Protein AF-A0A2D4SLH7-F1 (afdb_monomer_lite)

Secondary structure (DSSP, 8-state):
----EEEEEETTTEEEEEE-----------------------------------------EEEEEEEPP---TTHHHHH-EEE-SSHHHHHHHHHHHHHHHHHHTT-HHHHHHHHHHHHHHHHHSTTTHHHHHHHTTTTTSHHHHHHHTHHHHHHHHHHHHHTB-SSSEEEEEEE-SSS--EEEE-SSS---TTTGGGGTT--EE-

Sequence (206 aa):
MSYPYAMKYNIEGYWVIYKNEIGCNPFLYYFNPFSYMDQPTMLTSLLLLFACNEPQSGKDQVIVEQKHAVPKADDHQTKSFFCCADPQVKALVDAHLTFTRLLAADKGTQAIPKAKAFLDLALAHPELKEEAMDLVHLWTDAKGIQANMEKINKNLISIVHKSKADTGEAIIVAYCPMAPGRWLQTESTISNPYYGSQMLTCGVFE

pLDDT: mean 78.08, std 25.43, range [26.31, 98.81]

Structure (mmCIF, N/CA/C/O backbone):
data_AF-A0A2D4SLH7-F1
#
_entry.id   AF-A0A2D4SLH7-F1
#
loop_
_atom_site.group_PDB
_atom_site.id
_atom_site.type_symbol
_atom_site.label_atom_id
_atom_site.label_alt_id
_atom_site.label_comp_id
_atom_site.label_asym_id
_atom_site.label_entity_id
_atom_site.label_seq_id
_atom_site.pdbx_PDB_ins_code
_atom_site.Cartn_x
_atom_site.Cartn_y
_atom_site.Cartn_z
_atom_site.occupancy
_atom_site.B_iso_or_equiv
_atom_site.auth_seq_id
_atom_site.auth_comp_id
_atom_site.auth_asym_id
_atom_site.auth_atom_id
_atom_site.pdbx_PDB_model_num
ATOM 1 N N . MET A 1 1 ? 37.158 -19.080 13.837 1.00 33.06 1 MET A N 1
ATOM 2 C CA . MET A 1 1 ? 36.178 -20.168 13.640 1.00 33.06 1 MET A CA 1
ATOM 3 C C . MET A 1 1 ? 35.404 -19.849 12.372 1.00 33.06 1 MET A C 1
ATOM 5 O O . MET A 1 1 ? 34.650 -18.889 12.371 1.00 33.06 1 MET A O 1
ATOM 9 N N . SER A 1 2 ? 35.705 -20.546 11.274 1.00 35.41 2 SER A N 1
ATOM 10 C CA . SER A 1 2 ? 35.029 -20.369 9.981 1.00 35.41 2 SER A CA 1
ATOM 11 C C . SER A 1 2 ? 33.772 -21.238 9.974 1.00 35.41 2 SER A C 1
ATOM 13 O O . SER A 1 2 ? 33.860 -22.407 10.349 1.00 35.41 2 SER A O 1
ATOM 15 N N . TYR A 1 3 ? 32.613 -20.688 9.614 1.00 42.09 3 TYR A N 1
ATOM 16 C CA . TYR A 1 3 ? 31.388 -21.479 9.488 1.00 42.09 3 TYR A CA 1
ATOM 17 C C . TYR A 1 3 ? 31.540 -22.436 8.287 1.00 42.09 3 TYR A C 1
ATOM 19 O O . TYR A 1 3 ? 31.797 -21.959 7.184 1.00 42.09 3 TYR A O 1
ATOM 27 N N . PRO A 1 4 ? 31.388 -23.767 8.450 1.00 51.94 4 PRO A N 1
ATOM 28 C CA . PRO A 1 4 ? 31.591 -24.746 7.371 1.00 51.94 4 PRO A CA 1
ATOM 29 C C . PRO A 1 4 ? 30.409 -24.827 6.384 1.00 51.94 4 PRO A C 1
ATOM 31 O O . PRO A 1 4 ? 30.301 -25.784 5.615 1.00 51.94 4 PRO A O 1
ATOM 34 N N . TYR A 1 5 ? 29.506 -23.846 6.419 1.00 54.12 5 TYR A N 1
ATOM 35 C CA . TYR A 1 5 ? 28.256 -23.858 5.672 1.00 54.12 5 TYR A CA 1
ATOM 36 C C . TYR A 1 5 ? 28.200 -22.699 4.678 1.00 54.12 5 TYR A C 1
ATOM 38 O O . TYR A 1 5 ? 28.475 -21.554 5.039 1.00 54.12 5 TYR A O 1
ATOM 46 N N . ALA A 1 6 ? 27.815 -22.996 3.438 1.00 56.38 6 ALA A N 1
ATOM 47 C CA . ALA A 1 6 ? 27.528 -21.998 2.413 1.00 56.38 6 ALA A CA 1
ATOM 48 C C . ALA A 1 6 ? 26.009 -21.901 2.211 1.00 56.38 6 ALA A C 1
ATOM 50 O O . ALA A 1 6 ? 25.326 -22.922 2.145 1.00 56.38 6 ALA A O 1
ATOM 51 N N . MET A 1 7 ? 25.477 -20.682 2.100 1.00 49.47 7 MET A N 1
ATOM 52 C CA . MET A 1 7 ? 24.078 -20.447 1.722 1.00 49.47 7 MET A CA 1
ATOM 53 C C . MET A 1 7 ? 24.007 -20.122 0.227 1.00 49.47 7 MET A C 1
ATOM 55 O O . MET A 1 7 ? 24.703 -19.212 -0.223 1.00 49.47 7 MET A O 1
ATOM 59 N N . LYS A 1 8 ? 23.167 -20.832 -0.542 1.00 54.88 8 LYS A N 1
ATOM 60 C CA . LYS A 1 8 ? 22.786 -20.405 -1.906 1.00 54.88 8 LYS A CA 1
ATOM 61 C C . LYS A 1 8 ? 21.274 -20.221 -2.006 1.00 54.88 8 LYS A C 1
ATOM 63 O O . LYS A 1 8 ? 20.502 -20.892 -1.322 1.00 54.88 8 LYS A O 1
ATOM 68 N N . TYR A 1 9 ? 20.882 -19.317 -2.894 1.00 49.44 9 TYR A N 1
ATOM 69 C CA . TYR A 1 9 ? 19.495 -19.032 -3.234 1.00 49.44 9 TYR A CA 1
ATOM 70 C C . TYR A 1 9 ? 19.017 -19.961 -4.361 1.00 49.44 9 TYR A C 1
ATOM 72 O O . TYR A 1 9 ? 19.733 -20.122 -5.352 1.00 49.44 9 TYR A O 1
ATOM 80 N N . ASN A 1 10 ? 17.823 -20.550 -4.227 1.00 51.41 10 ASN A N 1
ATOM 81 C CA . ASN A 1 10 ? 17.141 -21.250 -5.319 1.00 51.41 10 ASN A CA 1
ATOM 82 C C . ASN A 1 10 ? 15.875 -20.480 -5.745 1.00 51.41 10 ASN A C 1
ATOM 84 O O . ASN A 1 10 ? 15.167 -19.913 -4.912 1.00 51.41 10 ASN A O 1
ATOM 88 N N . ILE A 1 11 ? 15.589 -20.502 -7.048 1.00 46.78 11 ILE A N 1
ATOM 89 C CA . ILE A 1 11 ? 14.478 -19.830 -7.739 1.00 46.78 11 ILE A CA 1
ATOM 90 C C . ILE A 1 11 ? 13.075 -20.286 -7.294 1.00 46.78 11 ILE A C 1
ATOM 92 O O . ILE A 1 11 ? 12.094 -19.640 -7.644 1.00 46.78 11 ILE A O 1
ATOM 96 N N . GLU A 1 12 ? 12.963 -21.345 -6.489 1.00 49.53 12 GLU A N 1
ATOM 97 C CA . GLU A 1 12 ? 11.690 -21.842 -5.933 1.00 49.53 12 GLU A CA 1
ATOM 98 C C . GLU A 1 12 ? 11.360 -21.287 -4.538 1.00 49.53 12 GLU A C 1
ATOM 100 O O . GLU A 1 12 ? 10.424 -21.738 -3.881 1.00 49.53 12 GLU A O 1
ATOM 105 N N . GLY A 1 13 ? 12.117 -20.296 -4.065 1.00 50.59 13 GLY A N 1
ATOM 106 C CA . GLY A 1 13 ? 11.870 -19.722 -2.753 1.00 50.59 13 GLY A CA 1
ATOM 107 C C . GLY A 1 13 ? 12.279 -20.681 -1.632 1.00 50.59 13 GLY A C 1
ATOM 108 O O . GLY A 1 13 ? 11.513 -20.931 -0.701 1.00 50.59 13 GLY A O 1
ATOM 109 N N . TYR A 1 14 ? 13.514 -21.159 -1.687 1.00 49.91 14 TYR A N 1
ATOM 110 C CA . TYR A 1 14 ? 14.121 -21.901 -0.592 1.00 49.91 14 TYR A CA 1
ATOM 111 C C . TYR A 1 14 ? 15.505 -21.340 -0.292 1.00 49.91 14 TYR A C 1
ATOM 113 O O . TYR A 1 14 ? 16.289 -21.055 -1.204 1.00 49.91 14 TYR A O 1
ATOM 121 N N . TRP A 1 15 ? 15.810 -21.204 0.997 1.00 50.53 15 TRP A N 1
ATOM 122 C CA . TRP A 1 15 ? 17.185 -21.070 1.461 1.00 50.53 15 TRP A CA 1
ATOM 123 C C . TRP A 1 15 ? 17.775 -22.459 1.598 1.00 50.53 15 TRP A C 1
ATOM 125 O O . TRP A 1 15 ? 17.236 -23.288 2.330 1.00 50.53 15 TRP A O 1
ATOM 135 N N . VAL A 1 16 ? 18.875 -22.698 0.888 1.00 52.31 16 VAL A N 1
ATOM 136 C CA . VAL A 1 16 ? 19.565 -23.983 0.908 1.00 52.31 16 VAL A CA 1
ATOM 137 C C . VAL A 1 16 ? 20.894 -23.805 1.627 1.00 52.31 16 VAL A C 1
ATOM 139 O O . VAL A 1 16 ? 21.777 -23.076 1.163 1.00 52.31 16 VAL A O 1
ATOM 142 N N . ILE A 1 17 ? 21.018 -24.464 2.779 1.00 56.53 17 ILE A N 1
ATOM 143 C CA . ILE A 1 17 ? 22.270 -24.549 3.5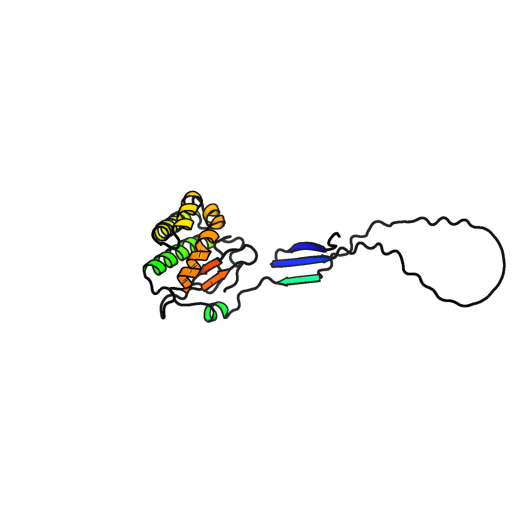31 1.00 56.53 17 ILE A CA 1
ATOM 144 C C . ILE A 1 17 ? 23.005 -25.806 3.080 1.00 56.53 17 ILE A C 1
ATOM 146 O O . ILE A 1 17 ? 22.513 -26.919 3.277 1.00 56.53 17 ILE A O 1
ATOM 150 N N . TYR A 1 18 ? 24.192 -25.609 2.514 1.00 53.59 18 TYR A N 1
ATOM 151 C CA . TYR A 1 18 ? 25.108 -26.679 2.140 1.00 53.59 18 TYR A CA 1
ATOM 152 C C . TYR A 1 18 ? 26.163 -26.856 3.218 1.00 53.59 18 TYR A C 1
ATOM 154 O O . TYR A 1 18 ? 26.720 -25.871 3.708 1.00 53.59 18 TYR A O 1
ATOM 162 N N . LYS A 1 19 ? 26.485 -28.103 3.558 1.00 51.12 19 LYS A N 1
ATOM 163 C CA . LYS A 1 19 ? 27.684 -28.428 4.337 1.00 51.12 19 LYS A CA 1
ATOM 164 C C . LYS A 1 19 ? 28.813 -28.787 3.399 1.00 51.12 19 LYS A C 1
ATOM 166 O O . LYS A 1 19 ? 28.724 -29.775 2.678 1.00 51.12 19 LYS A O 1
ATOM 171 N N . ASN A 1 20 ? 29.891 -28.016 3.477 1.00 48.22 20 ASN A N 1
ATOM 172 C CA . ASN A 1 20 ? 31.159 -28.444 2.915 1.00 48.22 20 ASN A CA 1
ATOM 173 C C . ASN A 1 20 ? 31.783 -29.441 3.888 1.00 48.22 20 ASN A C 1
ATOM 175 O O . ASN A 1 20 ? 32.323 -29.062 4.929 1.00 48.22 20 ASN A O 1
ATOM 179 N N . GLU A 1 21 ? 31.718 -30.728 3.562 1.00 47.19 21 GLU A N 1
ATOM 180 C CA . GLU A 1 21 ? 32.583 -31.705 4.213 1.00 47.19 21 GLU A CA 1
ATOM 181 C C . GLU A 1 21 ? 34.000 -31.522 3.664 1.00 47.19 21 GLU A C 1
ATOM 183 O O . GLU A 1 21 ? 34.381 -32.106 2.654 1.00 47.19 21 GLU A O 1
ATOM 188 N N . ILE A 1 22 ? 34.792 -30.665 4.315 1.00 46.31 22 ILE A N 1
ATOM 189 C CA . ILE A 1 22 ? 36.239 -30.636 4.095 1.00 46.31 22 ILE A CA 1
ATOM 190 C C . ILE A 1 22 ? 36.792 -31.907 4.751 1.00 46.31 22 ILE A C 1
ATOM 192 O O . ILE A 1 22 ? 37.091 -31.937 5.944 1.00 46.31 22 ILE A O 1
ATOM 196 N N . GLY A 1 23 ? 36.841 -32.991 3.981 1.00 39.91 23 GLY A N 1
ATOM 197 C CA . GLY A 1 23 ? 37.346 -34.286 4.418 1.00 39.91 23 GLY A CA 1
ATOM 198 C C . GLY A 1 23 ? 38.862 -34.279 4.599 1.00 39.91 23 GLY A C 1
ATOM 199 O O . GLY A 1 23 ? 39.584 -34.693 3.705 1.00 39.91 23 GLY A O 1
ATOM 200 N N . CYS A 1 24 ? 39.333 -33.860 5.772 1.00 35.44 24 CYS A N 1
ATOM 201 C CA . CYS A 1 24 ? 40.653 -34.213 6.297 1.00 35.44 24 CYS A CA 1
ATOM 202 C C . CYS A 1 24 ? 40.497 -34.527 7.787 1.00 35.44 24 CYS A C 1
ATOM 204 O O . CYS A 1 24 ? 40.574 -33.625 8.617 1.00 35.44 24 CYS A O 1
ATOM 206 N N . ASN A 1 25 ? 40.255 -35.794 8.136 1.00 37.56 25 ASN A N 1
ATOM 207 C CA . ASN A 1 25 ? 40.262 -36.230 9.532 1.00 37.56 25 ASN A CA 1
ATOM 208 C C . ASN A 1 25 ? 41.498 -37.112 9.788 1.00 37.56 25 ASN A C 1
ATOM 210 O O . ASN A 1 25 ? 41.486 -38.286 9.409 1.00 37.56 25 ASN A O 1
ATOM 214 N N . PRO A 1 26 ? 42.587 -36.584 10.379 1.00 39.78 26 PRO A N 1
ATOM 2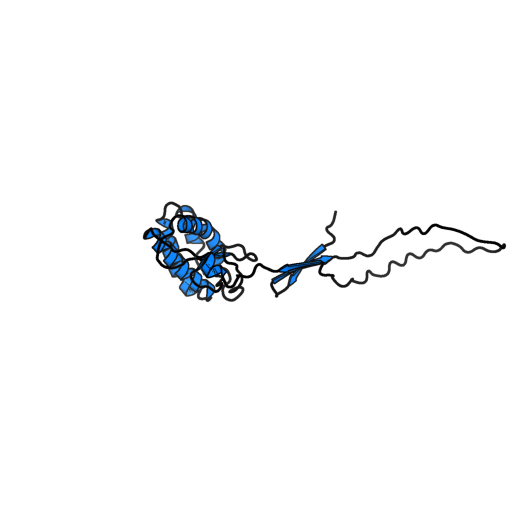15 C CA . PRO A 1 26 ? 43.612 -37.420 10.982 1.00 39.78 26 PRO A CA 1
ATOM 216 C C . PRO A 1 26 ? 43.060 -37.918 12.326 1.00 39.78 26 PRO A C 1
ATOM 218 O O . PRO A 1 26 ? 42.306 -37.203 12.970 1.00 39.78 26 PRO A O 1
ATOM 221 N N . PHE A 1 27 ? 43.468 -39.099 12.781 1.00 33.69 27 PHE A N 1
ATOM 222 C CA . PHE A 1 27 ? 43.020 -39.751 14.024 1.00 33.69 27 PHE A CA 1
ATOM 223 C C . PHE A 1 27 ? 41.739 -40.583 13.925 1.00 33.69 27 PHE A C 1
ATOM 225 O O . PHE A 1 27 ? 40.681 -40.215 14.422 1.00 33.69 27 PHE A O 1
ATOM 232 N N . LEU A 1 28 ? 41.908 -41.822 13.465 1.00 29.64 28 LEU A N 1
ATOM 233 C CA . LEU A 1 28 ? 41.328 -42.950 14.190 1.00 29.64 28 LEU A CA 1
ATOM 234 C C . LEU A 1 28 ? 42.446 -43.948 14.499 1.00 29.64 28 LEU A C 1
ATOM 236 O O . LEU A 1 28 ? 42.875 -44.729 13.655 1.00 29.64 28 LEU A O 1
ATOM 240 N N . TYR A 1 29 ? 42.950 -43.858 15.731 1.00 31.33 29 TYR A N 1
ATOM 241 C CA . TYR A 1 29 ? 43.711 -44.921 16.372 1.00 31.33 29 TYR A CA 1
ATOM 242 C C . TYR A 1 29 ? 42.820 -46.163 16.462 1.00 31.33 29 TYR A C 1
ATOM 244 O O . TYR A 1 29 ? 41.746 -46.099 17.057 1.00 31.33 29 TYR A O 1
ATOM 252 N N . TYR A 1 30 ? 43.283 -47.292 15.928 1.00 27.75 30 TYR A N 1
ATOM 253 C CA . TYR A 1 30 ? 42.721 -48.601 16.245 1.00 27.75 30 TYR A CA 1
ATOM 254 C C . TYR A 1 30 ? 43.756 -49.377 17.066 1.00 27.75 30 TYR A C 1
ATOM 256 O O . TYR A 1 30 ? 44.726 -49.910 16.534 1.00 27.75 30 TYR A O 1
ATOM 264 N N . PHE A 1 31 ? 43.570 -49.390 18.385 1.00 26.31 31 PHE A N 1
ATOM 265 C CA . PHE A 1 31 ? 44.148 -50.402 19.266 1.00 26.31 31 PHE A CA 1
ATOM 266 C C . PHE A 1 31 ? 43.166 -51.577 19.311 1.00 26.31 31 PHE A C 1
ATOM 268 O O . PHE A 1 31 ? 41.986 -51.346 19.571 1.00 26.31 31 PHE A O 1
ATOM 275 N N . ASN A 1 32 ? 43.621 -52.815 19.083 1.00 27.83 32 ASN A N 1
ATOM 276 C CA . ASN A 1 32 ? 43.875 -53.847 20.115 1.00 27.83 32 ASN A CA 1
ATOM 277 C C . ASN A 1 32 ? 44.056 -55.266 19.473 1.00 27.83 32 ASN A C 1
ATOM 279 O O . ASN A 1 32 ? 43.926 -55.370 18.256 1.00 27.83 32 ASN A O 1
ATOM 283 N N . PRO A 1 33 ? 44.424 -56.343 20.211 1.00 44.56 33 PRO A N 1
ATOM 284 C CA . PRO A 1 33 ? 45.718 -57.045 20.116 1.00 44.56 33 PRO A CA 1
ATOM 285 C C . PRO A 1 33 ? 45.577 -58.561 19.772 1.00 44.56 33 PRO A C 1
ATOM 287 O O . PRO A 1 33 ? 44.475 -58.994 19.457 1.00 44.56 33 PRO A O 1
ATOM 290 N N . PHE A 1 34 ? 46.658 -59.360 19.918 1.00 26.50 34 PHE A N 1
ATOM 291 C CA . PHE A 1 34 ? 46.772 -60.846 19.766 1.00 26.50 34 PHE A CA 1
ATOM 292 C C . PHE A 1 34 ? 46.880 -61.362 18.303 1.00 26.50 34 PHE A C 1
ATOM 294 O O . PHE A 1 34 ? 46.065 -60.989 17.477 1.00 26.50 34 PHE A O 1
ATOM 301 N N . SER A 1 35 ? 47.827 -62.209 17.848 1.00 29.44 35 SER A N 1
ATOM 302 C CA . SER A 1 35 ? 48.723 -63.213 18.468 1.00 29.44 35 SER A CA 1
ATOM 303 C C . SER A 1 35 ? 49.875 -63.650 17.519 1.00 29.44 35 SER A C 1
ATOM 305 O O . SER A 1 35 ? 49.646 -63.715 16.319 1.00 29.44 35 SER A O 1
ATOM 307 N N . TYR A 1 36 ? 51.021 -64.061 18.106 1.00 29.55 36 TYR A N 1
ATOM 308 C CA . TYR A 1 36 ? 52.032 -65.084 17.688 1.00 29.55 36 TYR A CA 1
ATOM 309 C C . TYR A 1 36 ? 52.826 -64.926 16.356 1.00 29.55 36 TYR A C 1
ATOM 311 O O . TYR A 1 36 ? 52.250 -64.916 15.280 1.00 29.55 36 TYR A O 1
ATOM 319 N N . MET A 1 37 ? 54.148 -64.654 16.404 1.00 27.16 37 MET A N 1
ATOM 320 C CA . MET A 1 37 ? 55.338 -65.565 16.432 1.00 27.16 37 MET A CA 1
ATOM 321 C C . MET A 1 37 ? 55.868 -66.006 15.046 1.00 27.16 37 MET A C 1
ATOM 323 O O . MET A 1 37 ? 55.293 -66.893 14.433 1.00 27.16 37 MET A O 1
ATOM 327 N N . ASP A 1 38 ? 56.967 -65.394 14.570 1.00 29.55 38 ASP A N 1
ATOM 328 C CA . ASP A 1 38 ? 58.303 -66.010 14.356 1.00 29.55 38 ASP A CA 1
ATOM 329 C C . ASP A 1 38 ? 59.273 -65.028 13.641 1.00 29.55 38 ASP A C 1
ATOM 331 O O . ASP A 1 38 ? 58.858 -64.129 12.914 1.00 29.55 38 ASP A O 1
ATOM 335 N N . GLN A 1 39 ? 60.573 -65.127 13.946 1.00 32.91 39 GLN A N 1
ATOM 336 C CA . GLN A 1 39 ? 61.659 -64.184 13.594 1.00 32.91 39 GLN A CA 1
ATOM 337 C C . GLN A 1 39 ? 62.232 -64.354 12.154 1.00 32.91 39 GLN A C 1
ATOM 339 O O . GLN A 1 39 ? 61.729 -65.170 11.392 1.00 32.91 39 GLN A O 1
ATOM 344 N N . PRO A 1 40 ? 63.400 -63.760 11.806 1.00 46.97 40 PRO A N 1
ATOM 345 C CA . PRO A 1 40 ? 63.701 -62.338 11.596 1.00 46.97 40 PRO A CA 1
ATOM 346 C C . PRO A 1 40 ? 64.199 -62.102 10.151 1.00 46.97 40 PRO A C 1
ATOM 348 O O . PRO A 1 40 ? 64.748 -63.013 9.546 1.00 46.97 40 PRO A O 1
ATOM 351 N N . THR A 1 41 ? 64.094 -60.890 9.595 1.00 32.38 41 THR A N 1
ATOM 352 C CA . THR A 1 41 ? 65.149 -60.247 8.767 1.00 32.38 41 THR A CA 1
ATOM 353 C C . THR A 1 41 ? 64.652 -58.988 8.052 1.00 32.38 41 THR A C 1
ATOM 355 O O . THR A 1 41 ? 63.548 -58.928 7.533 1.00 32.38 41 THR A O 1
ATOM 358 N N . MET A 1 42 ? 65.571 -58.022 7.991 1.00 30.48 42 MET A N 1
ATOM 359 C CA . MET A 1 42 ? 65.697 -56.933 7.020 1.00 30.48 42 MET A CA 1
ATOM 360 C C . MET A 1 42 ? 64.689 -55.775 7.021 1.00 30.48 42 MET A C 1
ATOM 362 O O . MET A 1 42 ? 63.589 -55.838 6.493 1.00 30.48 42 MET A O 1
ATOM 366 N N . LEU A 1 43 ? 65.200 -54.650 7.537 1.00 42.44 43 LEU A N 1
ATOM 367 C CA . LEU A 1 43 ? 65.410 -53.410 6.783 1.00 42.44 43 LEU A CA 1
ATOM 368 C C . LEU A 1 43 ? 64.366 -53.108 5.695 1.00 42.44 43 LEU A C 1
ATOM 370 O O . LEU A 1 43 ? 64.505 -53.574 4.573 1.00 42.44 43 LEU A O 1
ATOM 374 N N . THR A 1 44 ? 63.459 -52.174 5.968 1.00 36.59 44 THR A N 1
ATOM 375 C CA . THR A 1 44 ? 63.072 -51.185 4.953 1.00 36.59 44 THR A CA 1
ATOM 376 C C . THR A 1 44 ? 62.595 -49.911 5.624 1.00 36.59 44 THR A C 1
ATOM 378 O O . THR A 1 44 ? 61.695 -49.908 6.461 1.00 36.59 44 THR A O 1
ATOM 381 N N . SER A 1 45 ? 63.267 -48.835 5.242 1.00 39.78 45 SER A N 1
ATOM 382 C CA . SER A 1 45 ? 63.064 -47.462 5.653 1.00 39.78 45 SER A CA 1
ATOM 383 C C . SER A 1 45 ? 61.630 -46.992 5.419 1.00 39.78 45 SER A C 1
ATOM 385 O O . SER A 1 45 ? 61.043 -47.193 4.358 1.00 39.78 45 SER A O 1
ATOM 387 N N . LEU A 1 46 ? 61.114 -46.307 6.432 1.00 42.56 46 LEU A N 1
ATOM 388 C CA . LEU A 1 46 ? 59.872 -45.557 6.434 1.00 42.56 46 LEU A CA 1
ATOM 389 C C . LEU A 1 46 ? 59.943 -44.410 5.407 1.00 42.56 46 LEU A C 1
ATOM 391 O O . LEU A 1 46 ? 60.689 -43.452 5.596 1.00 42.56 46 LEU A O 1
ATOM 395 N N . LEU A 1 47 ? 59.144 -44.492 4.344 1.00 39.94 47 LEU A N 1
ATOM 396 C CA . LEU A 1 47 ? 58.815 -43.376 3.451 1.00 39.94 47 LEU A CA 1
ATOM 397 C C . LEU A 1 47 ? 57.289 -43.334 3.310 1.00 39.94 47 LEU A C 1
ATOM 399 O O . LEU A 1 47 ? 56.705 -43.907 2.394 1.00 39.94 47 LEU A O 1
ATOM 403 N N . LEU A 1 48 ? 56.635 -42.687 4.278 1.00 40.03 48 LEU A N 1
ATOM 404 C CA . LEU A 1 48 ? 55.220 -42.331 4.187 1.00 40.03 48 LEU A CA 1
ATOM 405 C C . LEU A 1 48 ? 55.095 -41.138 3.234 1.00 40.03 48 LEU A C 1
ATOM 407 O O . LEU A 1 48 ? 55.315 -39.989 3.614 1.00 40.03 48 LEU A O 1
ATOM 411 N N . LEU A 1 49 ? 54.765 -41.425 1.977 1.00 36.97 49 LEU A N 1
ATOM 412 C CA . LEU A 1 49 ? 54.281 -40.424 1.036 1.00 36.97 49 LEU A CA 1
ATOM 413 C C . LEU A 1 49 ? 52.887 -39.984 1.499 1.00 36.97 49 LEU A C 1
ATOM 415 O O . LEU A 1 49 ? 51.916 -40.730 1.375 1.00 36.97 49 LEU A O 1
ATOM 419 N N . PHE A 1 50 ? 52.783 -38.773 2.043 1.00 41.59 50 PHE A N 1
ATOM 420 C CA . PHE A 1 50 ? 51.498 -38.110 2.235 1.00 41.59 50 PHE A CA 1
ATOM 421 C C . PHE A 1 50 ? 50.955 -37.700 0.862 1.00 41.59 50 PHE A C 1
ATOM 423 O O . PHE A 1 50 ? 51.231 -36.610 0.367 1.00 41.59 50 PHE A O 1
ATOM 430 N N . ALA A 1 51 ? 50.198 -38.591 0.226 1.00 34.72 51 ALA A N 1
ATOM 431 C CA . ALA A 1 51 ? 49.339 -38.224 -0.887 1.00 34.72 51 ALA A CA 1
ATOM 432 C C . ALA A 1 51 ? 48.077 -37.555 -0.318 1.00 34.72 51 ALA A C 1
ATOM 434 O O . ALA A 1 51 ? 47.115 -38.228 0.047 1.00 34.72 51 ALA A O 1
ATOM 435 N N . CYS A 1 52 ? 48.073 -36.224 -0.224 1.00 35.38 52 CYS A N 1
ATOM 436 C CA . CYS A 1 52 ? 46.812 -35.489 -0.222 1.00 35.38 52 CYS A CA 1
ATOM 437 C C . CYS A 1 52 ? 46.241 -35.600 -1.639 1.00 35.38 52 CYS A C 1
ATOM 439 O O . CYS A 1 52 ? 46.644 -34.848 -2.524 1.00 35.38 52 CYS A O 1
ATOM 441 N N . ASN A 1 53 ? 45.351 -36.567 -1.874 1.00 41.44 53 ASN A N 1
ATOM 442 C CA . ASN A 1 53 ? 44.506 -36.529 -3.063 1.00 41.44 53 ASN A CA 1
ATOM 443 C C . ASN A 1 53 ? 43.687 -35.231 -3.023 1.00 41.44 53 ASN A C 1
ATOM 445 O O . ASN A 1 53 ? 43.194 -34.838 -1.965 1.00 41.44 53 ASN A O 1
ATOM 449 N N . GLU A 1 54 ? 43.576 -34.578 -4.177 1.00 46.16 54 GLU A N 1
ATOM 450 C CA . GLU A 1 54 ? 42.691 -33.440 -4.431 1.00 46.16 54 GLU A CA 1
ATOM 451 C C . GLU A 1 54 ? 41.345 -33.617 -3.704 1.00 46.16 54 GLU A C 1
ATOM 453 O O . GLU A 1 54 ? 40.754 -34.701 -3.797 1.00 46.16 54 GLU A O 1
ATOM 458 N N . PRO A 1 55 ? 40.838 -32.602 -2.976 1.00 41.34 55 PRO A N 1
ATOM 459 C CA . PRO A 1 55 ? 39.538 -32.714 -2.339 1.00 41.34 55 PRO A CA 1
ATOM 460 C C . PRO A 1 55 ? 38.487 -32.889 -3.436 1.00 41.34 55 PRO A C 1
ATOM 462 O O . PRO A 1 55 ? 38.170 -31.951 -4.169 1.00 41.34 55 PRO A O 1
ATOM 465 N N . GLN A 1 56 ? 37.948 -34.103 -3.562 1.00 37.47 56 GLN A N 1
ATOM 466 C CA . GLN A 1 56 ? 36.768 -34.330 -4.379 1.00 37.47 56 GLN A CA 1
ATOM 467 C C . GLN A 1 56 ? 35.657 -33.463 -3.798 1.00 37.47 56 GLN A C 1
ATOM 469 O O . GLN A 1 56 ? 35.268 -33.649 -2.646 1.00 37.47 56 GLN A O 1
ATOM 474 N N . SER A 1 57 ? 35.191 -32.487 -4.581 1.00 41.81 57 SER A N 1
ATOM 475 C CA . SER A 1 57 ? 34.014 -31.680 -4.268 1.00 41.81 57 SER A CA 1
ATOM 476 C C . SER A 1 57 ? 32.863 -32.632 -3.942 1.00 41.81 57 SER A C 1
ATOM 478 O O . SER A 1 57 ? 32.265 -33.247 -4.826 1.00 41.81 57 SER A O 1
ATOM 480 N N . GLY A 1 58 ? 32.612 -32.820 -2.646 1.00 47.22 58 GLY A N 1
ATOM 481 C CA . GLY A 1 58 ? 31.490 -33.599 -2.152 1.00 47.22 58 GLY A CA 1
ATOM 482 C C . GLY A 1 58 ? 30.197 -32.963 -2.643 1.00 47.22 58 GLY A C 1
ATOM 483 O O . GLY A 1 58 ? 30.095 -31.741 -2.738 1.00 47.22 58 GLY A O 1
ATOM 484 N N . LYS A 1 59 ? 29.216 -33.796 -2.996 1.00 48.28 59 LYS A N 1
ATOM 485 C CA . LYS A 1 59 ? 27.882 -33.338 -3.388 1.00 48.28 59 LYS A CA 1
ATOM 486 C C . LYS A 1 59 ? 27.290 -32.537 -2.229 1.00 48.28 59 LYS A C 1
ATOM 488 O O . LYS A 1 59 ? 26.940 -33.119 -1.208 1.00 48.28 59 LYS A O 1
ATOM 493 N N . ASP A 1 60 ? 27.217 -31.227 -2.415 1.00 56.88 60 ASP A N 1
ATOM 494 C CA . ASP A 1 60 ? 26.425 -30.248 -1.675 1.00 56.88 60 ASP A CA 1
ATOM 495 C C . ASP A 1 60 ? 25.149 -30.904 -1.076 1.00 56.88 60 ASP A C 1
ATOM 497 O O . ASP A 1 60 ? 24.162 -31.121 -1.779 1.00 56.88 60 ASP A O 1
ATOM 501 N N . GLN A 1 61 ? 25.170 -31.279 0.214 1.00 53.91 61 GLN A N 1
ATOM 502 C CA . GLN A 1 61 ? 23.995 -31.833 0.905 1.00 53.91 61 GLN A CA 1
ATOM 503 C C . GLN A 1 61 ? 23.145 -30.696 1.473 1.00 53.91 61 GLN A C 1
ATOM 505 O O . GLN A 1 61 ? 23.639 -29.886 2.259 1.00 53.91 61 GLN A O 1
ATOM 510 N N . VAL A 1 62 ? 21.867 -30.655 1.088 1.00 55.06 62 VAL A N 1
ATOM 511 C CA . VAL A 1 62 ? 20.865 -29.725 1.627 1.00 55.06 62 VAL A CA 1
ATOM 512 C C . VAL A 1 62 ? 20.485 -30.160 3.041 1.00 55.06 62 VAL A C 1
ATOM 514 O O . VAL A 1 62 ? 19.937 -31.244 3.218 1.00 55.06 62 VAL A O 1
ATOM 517 N N . ILE A 1 63 ? 20.780 -29.336 4.050 1.00 59.41 63 ILE A N 1
ATOM 518 C CA . ILE A 1 63 ? 20.538 -29.696 5.464 1.00 59.41 63 ILE A CA 1
ATOM 519 C C . ILE A 1 63 ? 19.221 -29.131 5.992 1.00 59.41 63 ILE A C 1
ATOM 521 O O . ILE A 1 63 ? 18.589 -29.737 6.854 1.00 59.41 63 ILE A O 1
ATOM 525 N N . VAL A 1 64 ? 18.792 -27.980 5.478 1.00 52.50 64 VAL A N 1
ATOM 526 C CA . VAL A 1 64 ? 17.518 -27.354 5.836 1.00 52.50 64 VAL A CA 1
ATOM 527 C C . VAL A 1 64 ? 16.957 -26.674 4.599 1.00 52.50 64 VAL A C 1
ATOM 529 O O . VAL A 1 64 ? 17.653 -25.895 3.952 1.00 52.50 64 VAL A O 1
ATOM 532 N N . GLU A 1 65 ? 15.694 -26.961 4.311 1.00 50.34 65 GLU A N 1
ATOM 533 C CA . GLU A 1 65 ? 14.875 -26.259 3.334 1.00 50.34 65 GLU A CA 1
ATOM 534 C C . GLU A 1 65 ? 13.858 -25.420 4.122 1.00 50.34 65 GLU A C 1
ATOM 536 O O . GLU A 1 65 ? 12.859 -25.932 4.629 1.00 50.34 65 GLU A O 1
ATOM 541 N N . GLN A 1 66 ? 14.136 -24.126 4.317 1.00 53.44 66 GLN A N 1
ATOM 542 C CA . GLN A 1 66 ? 13.130 -23.221 4.879 1.00 53.44 66 GLN A CA 1
ATOM 543 C C . GLN A 1 66 ? 12.220 -22.754 3.749 1.00 53.44 66 GLN A C 1
ATOM 545 O O . GLN A 1 66 ? 12.622 -21.948 2.910 1.00 53.44 66 GLN A O 1
ATOM 550 N N . LYS A 1 67 ? 10.993 -23.278 3.728 1.00 56.41 67 LYS A N 1
ATOM 551 C CA . LYS A 1 67 ? 9.945 -22.809 2.824 1.00 56.41 67 LYS A CA 1
ATOM 552 C C . LYS A 1 67 ? 9.559 -21.384 3.209 1.00 56.41 67 LYS A C 1
ATOM 554 O O . LYS A 1 67 ? 9.288 -21.125 4.384 1.00 56.41 67 LYS A O 1
ATOM 559 N N . HIS A 1 68 ? 9.505 -20.467 2.242 1.00 64.56 68 HIS A N 1
ATOM 560 C CA . HIS A 1 68 ? 8.877 -19.169 2.491 1.00 64.56 68 HIS A CA 1
ATOM 561 C C . HIS A 1 68 ? 7.443 -19.395 2.970 1.00 64.56 68 HIS A C 1
ATOM 563 O O . HIS A 1 68 ? 6.746 -20.287 2.482 1.00 64.56 68 HIS A O 1
ATOM 569 N N . ALA A 1 69 ? 7.007 -18.601 3.945 1.00 71.25 69 ALA A N 1
ATOM 570 C CA . ALA A 1 69 ? 5.618 -18.625 4.360 1.00 71.25 69 ALA A CA 1
ATOM 571 C C . ALA A 1 69 ? 4.737 -18.310 3.136 1.00 71.25 69 ALA A C 1
ATOM 573 O O . ALA A 1 69 ? 5.018 -17.377 2.384 1.00 71.25 69 ALA A O 1
ATOM 574 N N . VAL A 1 70 ? 3.719 -19.140 2.912 1.00 78.50 70 VAL A N 1
ATOM 575 C CA . VAL A 1 70 ? 2.758 -19.004 1.811 1.00 78.50 70 VAL A CA 1
ATOM 576 C C . VAL A 1 70 ? 1.423 -18.577 2.425 1.00 78.50 70 VAL A C 1
ATOM 578 O O . VAL A 1 70 ? 1.076 -19.113 3.484 1.00 78.50 70 VAL A O 1
ATOM 581 N N . PRO A 1 71 ? 0.670 -17.651 1.801 1.00 83.75 71 PRO A N 1
ATOM 582 C CA . PRO A 1 71 ? -0.666 -17.300 2.264 1.00 83.75 71 PRO A CA 1
ATOM 583 C C . PRO A 1 71 ? -1.555 -18.542 2.348 1.00 83.75 71 PRO A C 1
ATOM 585 O O . PRO A 1 71 ? -1.576 -19.365 1.428 1.00 83.75 71 PRO A O 1
ATOM 588 N N . LYS A 1 72 ? -2.302 -18.680 3.440 1.00 86.56 72 LYS A N 1
ATOM 589 C CA . LYS A 1 72 ? -3.325 -19.724 3.566 1.00 86.56 72 LYS A CA 1
ATOM 590 C C . LYS A 1 72 ? -4.597 -19.308 2.835 1.00 86.56 72 LYS A C 1
ATOM 592 O O . LYS A 1 72 ? -4.874 -18.122 2.676 1.00 86.56 72 LYS A O 1
ATOM 597 N N . ALA A 1 73 ? -5.396 -20.290 2.423 1.00 87.25 73 ALA A N 1
ATOM 598 C CA . ALA A 1 73 ? -6.639 -20.042 1.692 1.00 87.25 73 ALA A CA 1
ATOM 599 C C . ALA A 1 73 ? -7.651 -19.196 2.489 1.00 87.25 73 ALA A C 1
ATOM 601 O O . ALA A 1 73 ? -8.410 -18.433 1.900 1.00 87.25 73 ALA A O 1
ATOM 602 N N . ASP A 1 74 ? -7.646 -19.312 3.817 1.00 92.25 74 ASP A N 1
ATOM 603 C CA . ASP A 1 74 ? -8.537 -18.612 4.743 1.00 92.25 74 ASP A CA 1
ATOM 604 C C . ASP A 1 74 ? -7.924 -17.338 5.347 1.00 92.25 74 ASP A C 1
ATOM 606 O O . ASP A 1 74 ? -8.596 -16.639 6.106 1.00 92.25 74 ASP A O 1
ATOM 610 N N . ASP A 1 75 ? -6.677 -16.994 5.008 1.00 93.88 75 ASP A N 1
ATOM 611 C CA . ASP A 1 75 ? -5.990 -15.831 5.581 1.00 93.88 75 ASP A CA 1
ATOM 612 C C . ASP A 1 75 ? -6.756 -14.532 5.304 1.00 93.88 75 ASP A C 1
ATOM 614 O O . ASP A 1 75 ? -6.926 -13.715 6.204 1.00 93.88 75 ASP A O 1
ATOM 618 N N . HIS A 1 76 ? -7.266 -14.348 4.079 1.00 93.56 76 HIS A N 1
ATOM 619 C CA . HIS A 1 76 ? -8.016 -13.136 3.740 1.00 93.56 76 HIS A CA 1
ATOM 620 C C . HIS A 1 76 ? -9.265 -12.978 4.609 1.00 93.56 76 HIS A C 1
ATOM 622 O O . HIS A 1 76 ? -9.501 -11.916 5.179 1.00 93.56 76 HIS A O 1
ATOM 628 N N . GLN A 1 77 ? -10.014 -14.063 4.797 1.00 93.38 77 GLN A N 1
ATOM 629 C CA . GLN A 1 77 ? -11.229 -14.062 5.606 1.00 93.38 77 GLN A CA 1
ATOM 630 C C . GLN A 1 77 ? -10.946 -13.863 7.102 1.00 93.38 77 GLN A C 1
ATOM 632 O O . GLN A 1 77 ? -11.745 -13.244 7.798 1.00 93.38 77 GLN A O 1
ATOM 637 N N . THR A 1 78 ? -9.840 -14.410 7.606 1.00 95.94 78 THR A N 1
ATOM 638 C CA . THR A 1 78 ? -9.542 -14.456 9.047 1.00 95.94 78 THR A CA 1
ATOM 639 C C . THR A 1 78 ? -8.709 -13.276 9.545 1.00 95.94 78 THR A C 1
ATOM 641 O O . THR A 1 78 ? -8.754 -12.978 10.738 1.00 95.94 78 THR A O 1
ATOM 644 N N . LYS A 1 79 ? -7.965 -12.601 8.659 1.00 96.50 79 LYS A N 1
ATOM 645 C CA . LYS A 1 79 ? -7.040 -11.507 9.013 1.00 96.50 79 LYS A CA 1
ATOM 646 C C . LYS A 1 79 ? -7.474 -10.134 8.502 1.00 96.50 79 LYS A C 1
ATOM 648 O O . LYS A 1 79 ? -6.994 -9.120 9.007 1.00 96.50 79 LYS A O 1
ATOM 653 N N . SER A 1 80 ? -8.377 -10.072 7.521 1.00 97.12 80 SER A N 1
ATOM 654 C CA . SER A 1 80 ? -8.912 -8.786 7.067 1.00 97.12 80 SER A CA 1
ATOM 655 C C . SER A 1 80 ? -9.782 -8.114 8.134 1.00 97.12 80 SER A C 1
ATOM 657 O O . SER A 1 80 ? -10.293 -8.739 9.065 1.00 97.12 80 SER A O 1
ATOM 659 N N . PHE A 1 81 ? -9.938 -6.802 8.009 1.00 97.06 81 PHE A N 1
ATOM 660 C CA . PHE A 1 81 ? -10.768 -5.985 8.886 1.00 97.06 81 PHE A CA 1
ATOM 661 C C . PHE A 1 81 ? -11.383 -4.829 8.098 1.00 97.06 81 PHE A C 1
ATOM 663 O O . PHE A 1 81 ? -10.809 -4.362 7.115 1.00 97.06 81 PHE A O 1
ATOM 670 N N . PHE A 1 82 ? -12.543 -4.333 8.526 1.00 96.88 82 PHE A N 1
ATOM 671 C CA . PHE A 1 82 ? -13.164 -3.189 7.864 1.00 96.88 82 PHE A CA 1
ATOM 672 C C . PHE A 1 82 ? -12.447 -1.887 8.223 1.00 96.88 82 PHE A C 1
ATOM 674 O O . PHE A 1 82 ? -12.098 -1.647 9.383 1.00 96.88 82 PHE A O 1
ATOM 681 N N . CYS A 1 83 ? -12.243 -1.037 7.221 1.00 92.50 83 CYS A N 1
ATOM 682 C CA . CYS A 1 83 ? -11.695 0.305 7.384 1.00 92.50 83 CYS A CA 1
ATOM 683 C C . CYS A 1 83 ? -12.389 1.276 6.406 1.00 92.50 83 CYS A C 1
ATOM 685 O O . CYS A 1 83 ? -12.832 0.867 5.335 1.00 92.50 83 CYS A O 1
ATOM 687 N N . CYS A 1 84 ? -12.533 2.566 6.707 1.00 93.25 84 CYS A N 1
ATOM 688 C CA . CYS A 1 84 ? -12.096 3.272 7.914 1.00 93.25 84 CYS A CA 1
ATOM 689 C C . CYS A 1 84 ? -13.233 4.129 8.466 1.00 93.25 84 CYS A C 1
ATOM 691 O O . CYS A 1 84 ? -13.999 4.702 7.689 1.00 93.25 84 CYS A O 1
ATOM 693 N N . ALA A 1 85 ? -13.338 4.220 9.794 1.00 90.69 85 ALA A N 1
ATOM 694 C CA . ALA A 1 85 ? -14.370 5.029 10.442 1.00 90.69 85 ALA A CA 1
ATOM 695 C C . ALA A 1 85 ? -14.116 6.537 10.256 1.00 90.69 85 ALA A C 1
ATOM 697 O O . ALA A 1 85 ? -15.059 7.314 10.115 1.00 90.69 85 ALA A O 1
ATOM 698 N N . ASP A 1 86 ? -12.842 6.943 10.225 1.00 93.38 86 ASP A N 1
ATOM 699 C CA . ASP A 1 86 ? -12.431 8.321 9.960 1.00 93.38 86 ASP A CA 1
ATOM 700 C C . ASP A 1 86 ? -12.355 8.589 8.439 1.00 93.38 86 ASP A C 1
ATOM 702 O O . ASP A 1 86 ? -11.591 7.912 7.738 1.00 93.38 86 ASP A O 1
ATOM 706 N N . PRO A 1 87 ? -13.086 9.589 7.904 1.00 94.00 87 PRO A N 1
ATOM 707 C CA . PRO A 1 87 ? -13.035 9.950 6.488 1.00 94.00 87 PRO A CA 1
ATOM 708 C C . PRO A 1 87 ? -11.645 10.361 5.976 1.00 94.00 87 PRO A C 1
ATOM 710 O O . PRO A 1 87 ? -11.323 10.088 4.819 1.00 94.00 87 PRO A O 1
ATOM 713 N N . GLN A 1 88 ? -10.815 11.007 6.802 1.00 95.06 88 GLN A N 1
ATOM 714 C CA . GLN A 1 88 ? -9.452 11.397 6.424 1.00 95.06 88 GLN A CA 1
ATOM 715 C C . GLN A 1 88 ? -8.551 10.169 6.287 1.00 95.06 88 GLN A C 1
ATOM 717 O O . GLN A 1 88 ? -7.814 10.045 5.307 1.00 95.06 88 GLN A O 1
ATOM 722 N N . VAL A 1 89 ? -8.663 9.219 7.222 1.00 96.44 89 VAL A N 1
ATOM 723 C CA . VAL A 1 89 ? -7.940 7.942 7.137 1.00 96.44 89 VAL A CA 1
ATOM 724 C C . VAL A 1 89 ? -8.435 7.129 5.947 1.00 96.44 89 VAL A C 1
ATOM 726 O O . VAL A 1 89 ? -7.624 6.563 5.216 1.00 96.44 89 VAL A O 1
ATOM 729 N N . LYS A 1 90 ? -9.746 7.130 5.680 1.00 96.75 90 LYS A N 1
ATOM 730 C CA . LYS A 1 90 ? -10.297 6.476 4.491 1.00 96.75 90 LYS A CA 1
ATOM 731 C C . LYS A 1 90 ? -9.680 7.037 3.205 1.00 96.75 90 LYS A C 1
ATOM 733 O O . LYS A 1 90 ? -9.256 6.264 2.352 1.00 96.75 90 LYS A O 1
ATOM 738 N N . ALA A 1 91 ? -9.569 8.360 3.079 1.00 97.69 91 ALA A N 1
ATOM 739 C CA . ALA A 1 91 ? -8.951 8.988 1.911 1.00 97.69 91 ALA A CA 1
ATOM 740 C C . ALA A 1 91 ? -7.471 8.589 1.739 1.00 97.69 91 ALA A C 1
ATOM 742 O O . ALA A 1 91 ? -7.036 8.324 0.617 1.00 97.69 91 ALA A O 1
ATOM 743 N N . LEU A 1 92 ? -6.711 8.494 2.839 1.00 98.19 92 LEU A N 1
ATOM 744 C CA . LEU A 1 92 ? -5.329 7.996 2.826 1.00 98.19 92 LEU A CA 1
ATOM 745 C C . LEU A 1 92 ? -5.250 6.545 2.336 1.00 98.19 92 LEU A C 1
ATOM 747 O O . LEU A 1 92 ? -4.413 6.232 1.488 1.00 98.19 92 LEU A O 1
ATOM 751 N N . VAL A 1 93 ? -6.125 5.670 2.838 1.00 98.00 93 VAL A N 1
ATOM 752 C CA . VAL A 1 93 ? -6.174 4.256 2.438 1.00 98.00 93 VAL A CA 1
ATOM 753 C C . VAL A 1 93 ? -6.553 4.109 0.968 1.00 98.00 93 VAL A C 1
ATOM 755 O O . VAL A 1 93 ? -5.849 3.419 0.233 1.00 98.00 93 VAL A O 1
ATOM 758 N N . ASP A 1 94 ? -7.595 4.800 0.506 1.00 98.25 94 ASP A N 1
ATOM 759 C CA . ASP A 1 94 ? -8.037 4.761 -0.893 1.00 98.25 94 ASP A CA 1
ATOM 760 C C . ASP A 1 94 ? -6.915 5.229 -1.844 1.00 98.25 94 ASP A C 1
ATOM 762 O O . ASP A 1 94 ? -6.644 4.604 -2.880 1.00 98.25 94 ASP A O 1
ATOM 766 N N . ALA A 1 95 ? -6.219 6.313 -1.480 1.00 98.62 95 ALA A N 1
ATOM 767 C CA . ALA A 1 95 ? -5.089 6.828 -2.245 1.00 98.62 95 ALA A CA 1
ATOM 768 C C . ALA A 1 95 ? -3.909 5.843 -2.249 1.00 98.62 95 ALA A C 1
ATOM 770 O O . ALA A 1 95 ? -3.333 5.594 -3.313 1.00 98.62 95 ALA A O 1
ATOM 771 N N . HIS A 1 96 ? -3.599 5.231 -1.099 1.00 98.69 96 HIS A N 1
ATOM 772 C CA . HIS A 1 96 ? -2.565 4.206 -0.981 1.00 98.69 96 HIS A CA 1
ATOM 773 C C . HIS A 1 96 ? -2.858 2.999 -1.881 1.00 98.69 96 HIS A C 1
ATOM 775 O O . HIS A 1 96 ? -2.048 2.658 -2.742 1.00 98.69 96 HIS A O 1
ATOM 781 N N . LEU A 1 97 ? -4.052 2.410 -1.755 1.00 98.69 97 LEU A N 1
ATOM 782 C CA . LEU A 1 97 ? -4.497 1.275 -2.571 1.00 98.69 97 LEU A CA 1
ATOM 783 C C . LEU A 1 97 ? -4.450 1.583 -4.073 1.00 98.69 97 LEU A C 1
ATOM 785 O O . LEU A 1 97 ? -4.159 0.711 -4.891 1.00 98.69 97 LEU A O 1
ATOM 789 N N . THR A 1 98 ? -4.739 2.826 -4.463 1.00 98.69 98 THR A N 1
ATOM 790 C CA . THR A 1 98 ? -4.726 3.226 -5.872 1.00 98.69 98 THR A CA 1
ATOM 791 C C . THR A 1 98 ? -3.330 3.113 -6.480 1.00 98.69 98 THR A C 1
ATOM 793 O O . THR A 1 98 ? -3.175 2.519 -7.550 1.00 98.69 98 THR A O 1
ATOM 796 N N . PHE A 1 99 ? -2.306 3.685 -5.841 1.00 98.75 99 PHE A N 1
ATOM 797 C CA . PHE A 1 99 ? -0.967 3.668 -6.428 1.00 98.75 99 PHE A CA 1
ATOM 798 C C . PHE A 1 99 ? -0.284 2.306 -6.262 1.00 98.75 99 PHE A C 1
ATOM 800 O O . PHE A 1 99 ? 0.421 1.885 -7.179 1.00 98.75 99 PHE A O 1
ATOM 807 N N . THR A 1 100 ? -0.516 1.584 -5.159 1.00 98.56 100 THR A N 1
ATOM 808 C CA . THR A 1 100 ? 0.099 0.264 -4.952 1.00 98.56 100 THR A CA 1
ATOM 809 C C . THR A 1 100 ? -0.405 -0.763 -5.959 1.00 98.56 100 THR A C 1
ATOM 811 O O . THR A 1 100 ? 0.411 -1.484 -6.527 1.00 98.56 100 THR A O 1
ATOM 814 N N . ARG A 1 101 ? -1.701 -0.768 -6.303 1.00 98.69 101 ARG A N 1
ATOM 815 C CA . ARG A 1 101 ? -2.229 -1.614 -7.392 1.00 98.69 101 ARG A CA 1
ATOM 816 C C . ARG A 1 101 ? -1.570 -1.309 -8.739 1.00 98.69 101 ARG A C 1
ATOM 818 O O . ARG A 1 101 ? -1.296 -2.217 -9.520 1.00 98.69 101 ARG A O 1
ATOM 825 N N . LEU A 1 102 ? -1.297 -0.033 -9.024 1.00 98.81 102 LEU A N 1
ATOM 826 C CA . LEU A 1 102 ? -0.605 0.364 -10.253 1.00 98.81 102 LEU A CA 1
ATOM 827 C C . LEU A 1 102 ? 0.853 -0.101 -10.260 1.00 98.81 102 LEU A C 1
ATOM 829 O O . LEU A 1 102 ? 1.315 -0.571 -11.295 1.00 98.81 102 LEU A O 1
ATOM 833 N N . LEU A 1 103 ? 1.560 -0.009 -9.131 1.00 98.56 103 LEU A N 1
ATOM 834 C CA . LEU A 1 103 ? 2.924 -0.533 -9.017 1.00 98.56 103 LEU A CA 1
ATOM 835 C C . LEU A 1 103 ? 2.958 -2.058 -9.153 1.00 98.56 103 LEU A C 1
ATOM 837 O O . LEU A 1 103 ? 3.788 -2.576 -9.891 1.00 98.56 103 LEU A O 1
ATOM 841 N N . ALA A 1 104 ? 2.022 -2.768 -8.517 1.00 98.25 104 ALA A N 1
ATOM 842 C CA . ALA A 1 104 ? 1.909 -4.219 -8.633 1.00 98.25 104 ALA A CA 1
ATOM 843 C C . ALA A 1 104 ? 1.625 -4.666 -10.083 1.00 98.25 104 ALA A C 1
ATOM 845 O O . ALA A 1 104 ? 2.085 -5.716 -10.520 1.00 98.25 104 ALA A O 1
ATOM 846 N N . ALA A 1 105 ? 0.921 -3.838 -10.859 1.00 98.44 105 ALA A N 1
ATOM 847 C CA . ALA A 1 105 ? 0.648 -4.059 -12.278 1.00 98.44 105 ALA A CA 1
ATOM 848 C C . ALA A 1 105 ? 1.725 -3.494 -13.234 1.00 98.44 105 ALA A C 1
ATOM 850 O O . ALA A 1 105 ? 1.446 -3.351 -14.426 1.00 98.44 105 ALA A O 1
ATOM 851 N N . ASP A 1 106 ? 2.905 -3.104 -12.735 1.00 98.31 106 ASP A N 1
ATOM 852 C CA . ASP A 1 106 ? 3.997 -2.467 -13.496 1.00 98.31 106 ASP A CA 1
ATOM 853 C C . ASP A 1 106 ? 3.602 -1.183 -14.255 1.00 98.31 106 ASP A C 1
ATOM 855 O O . ASP A 1 106 ? 4.265 -0.738 -15.195 1.00 98.31 106 ASP A O 1
ATOM 859 N N . LYS A 1 107 ? 2.538 -0.505 -13.819 1.00 98.69 107 LYS A N 1
ATOM 860 C CA . LYS A 1 107 ? 2.054 0.764 -14.386 1.00 98.69 107 LYS A CA 1
ATOM 861 C C . LYS A 1 107 ? 2.693 1.964 -13.691 1.00 98.69 107 LYS A C 1
ATOM 863 O O . LYS A 1 107 ? 2.008 2.909 -13.295 1.00 98.69 107 LYS A O 1
ATOM 868 N N . GLY A 1 108 ? 4.019 1.950 -13.569 1.00 97.88 108 GLY A N 1
ATOM 869 C CA . GLY A 1 108 ? 4.785 2.951 -12.821 1.00 97.88 108 GLY A CA 1
ATOM 870 C C . GLY A 1 108 ? 4.504 4.402 -13.230 1.00 97.88 108 GLY A C 1
ATOM 871 O O . GLY A 1 108 ? 4.314 5.263 -12.375 1.00 97.88 108 GLY A O 1
ATOM 872 N N . THR A 1 109 ? 4.372 4.675 -14.531 1.00 98.12 109 THR A N 1
ATOM 873 C CA . THR A 1 109 ? 4.049 6.020 -15.046 1.00 98.12 109 THR A CA 1
ATOM 874 C C . THR A 1 109 ? 2.684 6.530 -14.580 1.00 98.12 109 THR A C 1
ATOM 876 O O . THR A 1 109 ? 2.526 7.723 -14.332 1.00 98.12 109 THR A O 1
ATOM 879 N N . GLN A 1 110 ? 1.706 5.635 -14.412 1.00 98.75 110 GLN A N 1
ATOM 880 C CA . GLN A 1 110 ? 0.375 5.963 -13.892 1.00 98.75 110 GLN A CA 1
ATOM 881 C C . GLN A 1 110 ? 0.371 6.038 -12.360 1.00 98.75 110 GLN A C 1
ATOM 883 O O . GLN A 1 110 ? -0.406 6.803 -11.790 1.00 98.75 110 GLN A O 1
ATOM 888 N N . ALA A 1 111 ? 1.237 5.267 -11.692 1.00 98.69 111 ALA A N 1
ATOM 889 C CA . ALA A 1 111 ? 1.360 5.251 -10.238 1.00 98.69 111 ALA A CA 1
ATOM 890 C C . ALA A 1 111 ? 1.903 6.576 -9.684 1.00 98.69 111 ALA A C 1
ATOM 892 O O . ALA A 1 111 ? 1.391 7.058 -8.679 1.00 98.69 111 ALA A O 1
ATOM 893 N N . ILE A 1 112 ? 2.881 7.201 -10.352 1.00 98.56 112 ILE A N 1
ATOM 894 C CA . ILE A 1 112 ? 3.550 8.432 -9.882 1.00 98.56 112 ILE A CA 1
ATOM 895 C C . ILE A 1 112 ? 2.573 9.553 -9.480 1.00 98.56 112 ILE A C 1
ATOM 897 O O . ILE A 1 112 ? 2.647 10.010 -8.338 1.00 98.56 112 ILE A O 1
ATOM 901 N N . PRO A 1 113 ? 1.641 10.019 -10.337 1.00 98.56 113 PRO A N 1
ATOM 902 C CA . PRO A 1 113 ? 0.715 11.082 -9.940 1.00 98.56 113 PRO A CA 1
ATOM 903 C C . PRO A 1 113 ? -0.232 10.664 -8.803 1.00 98.56 113 PRO A C 1
ATOM 905 O O . PRO A 1 113 ? -0.654 11.512 -8.023 1.00 98.56 113 PRO A O 1
ATOM 908 N N . LYS A 1 114 ? -0.554 9.370 -8.673 1.00 98.81 114 LYS A N 1
ATOM 909 C CA . LYS A 1 114 ? -1.405 8.849 -7.588 1.00 98.81 114 LYS A CA 1
ATOM 910 C C . LYS A 1 114 ? -0.653 8.771 -6.261 1.00 98.81 114 LYS A C 1
ATOM 912 O O . LYS A 1 114 ? -1.198 9.144 -5.230 1.00 98.81 114 LYS A O 1
ATOM 917 N N . ALA A 1 115 ? 0.609 8.364 -6.310 1.00 98.69 115 ALA A N 1
ATOM 918 C CA . ALA A 1 115 ? 1.506 8.347 -5.167 1.00 98.69 115 ALA A CA 1
ATOM 919 C C . ALA A 1 115 ? 1.770 9.773 -4.649 1.00 98.69 115 ALA A C 1
ATOM 921 O O . ALA A 1 115 ? 1.754 10.001 -3.445 1.00 98.69 115 ALA A O 1
ATOM 922 N N . LYS A 1 116 ? 1.911 10.761 -5.545 1.00 98.50 116 LYS A N 1
ATOM 923 C CA . LYS A 1 116 ? 2.000 12.181 -5.160 1.00 98.50 116 LYS A CA 1
ATOM 924 C C . LYS A 1 116 ? 0.735 12.681 -4.462 1.00 98.50 116 LYS A C 1
ATOM 926 O O . LYS A 1 116 ? 0.844 13.274 -3.399 1.00 98.50 116 LYS A O 1
ATOM 931 N N . ALA A 1 117 ? -0.447 12.352 -4.986 1.00 98.56 117 ALA A N 1
ATOM 932 C CA . ALA A 1 117 ? -1.709 12.693 -4.325 1.00 98.56 117 ALA A CA 1
ATOM 933 C C . ALA A 1 117 ? -1.840 12.051 -2.928 1.00 98.56 117 ALA A C 1
ATOM 935 O O . ALA A 1 117 ? -2.384 12.665 -2.014 1.00 98.56 117 ALA A O 1
ATOM 936 N N . PHE A 1 118 ? -1.315 10.835 -2.738 1.00 98.75 118 PHE A N 1
ATOM 937 C CA . PHE A 1 118 ? -1.208 10.227 -1.411 1.00 98.75 118 PHE A CA 1
ATOM 938 C C . PHE A 1 118 ? -0.267 11.017 -0.486 1.00 98.75 118 PHE A C 1
ATOM 940 O O . PHE A 1 118 ? -0.638 11.277 0.657 1.00 98.75 118 PHE A O 1
ATOM 947 N N . LEU A 1 119 ? 0.914 11.438 -0.961 1.00 98.69 119 LEU A N 1
ATOM 948 C CA . LEU A 1 119 ? 1.824 12.263 -0.156 1.00 98.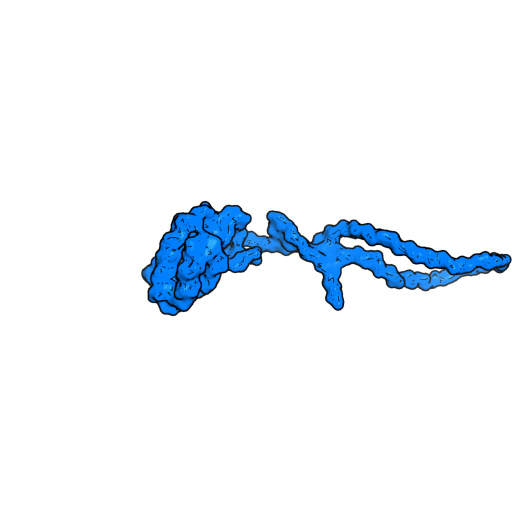69 119 LEU A CA 1
ATOM 949 C C . LEU A 1 119 ? 1.198 13.613 0.219 1.00 98.69 119 LEU A C 1
ATOM 951 O O . LEU A 1 119 ? 1.377 14.050 1.350 1.00 98.69 119 LEU A O 1
ATOM 955 N N . ASP A 1 120 ? 0.417 14.236 -0.666 1.00 98.44 120 ASP A N 1
ATOM 956 C CA . ASP A 1 120 ? -0.295 15.485 -0.361 1.00 98.44 120 ASP A CA 1
ATOM 957 C C . ASP A 1 120 ? -1.298 15.306 0.795 1.00 98.44 120 ASP A C 1
ATOM 959 O O . ASP A 1 120 ? -1.373 16.146 1.693 1.00 98.44 120 ASP A O 1
ATOM 963 N N . LEU A 1 121 ? -2.028 14.183 0.821 1.00 98.50 121 LEU A N 1
ATOM 964 C CA . LEU A 1 121 ? -2.900 13.824 1.947 1.00 98.50 121 LEU A CA 1
ATOM 965 C C . LEU A 1 121 ? -2.089 13.542 3.219 1.00 98.50 121 LEU A C 1
ATOM 967 O O . LEU A 1 121 ? -2.462 13.983 4.306 1.00 98.50 121 LEU A O 1
ATOM 971 N N . ALA A 1 122 ? -0.969 12.829 3.093 1.00 98.44 122 ALA A N 1
ATOM 972 C CA . ALA A 1 122 ? -0.116 12.477 4.222 1.00 98.44 122 ALA A CA 1
ATOM 973 C C . ALA A 1 122 ? 0.556 13.704 4.862 1.00 98.44 122 ALA A C 1
ATOM 975 O O . ALA A 1 122 ? 0.655 13.775 6.083 1.00 98.44 122 ALA A O 1
ATOM 976 N N . LEU A 1 123 ? 0.930 14.712 4.069 1.00 98.31 123 LEU A N 1
ATOM 977 C CA . LEU A 1 123 ? 1.451 15.996 4.553 1.00 98.31 123 LEU A CA 1
ATOM 978 C C . LEU A 1 123 ? 0.443 16.760 5.423 1.00 98.31 123 LEU A C 1
ATOM 980 O O . LEU A 1 123 ? 0.842 17.540 6.294 1.00 98.31 123 LEU A O 1
ATOM 984 N N . ALA A 1 124 ? -0.855 16.544 5.197 1.00 96.88 124 ALA A N 1
ATOM 985 C CA . ALA A 1 124 ? -1.928 17.119 6.000 1.00 96.88 124 ALA A CA 1
ATOM 986 C C . ALA A 1 124 ? -2.239 16.304 7.271 1.00 96.88 124 ALA A C 1
ATOM 988 O O . ALA A 1 124 ? -2.925 16.812 8.158 1.00 96.88 124 ALA A O 1
ATOM 989 N N . HIS A 1 125 ? -1.729 15.072 7.390 1.00 96.69 125 HIS A N 1
ATOM 990 C CA . HIS A 1 125 ? -1.975 14.194 8.531 1.00 96.69 125 HIS A CA 1
ATOM 991 C C . HIS A 1 125 ? -0.845 14.301 9.576 1.00 96.69 125 HIS A C 1
ATOM 993 O O . HIS A 1 125 ? 0.305 13.992 9.258 1.00 96.69 125 HIS A O 1
ATOM 999 N N . PRO A 1 126 ? -1.126 14.666 10.844 1.00 95.00 126 PRO A N 1
ATOM 1000 C CA . PRO A 1 126 ? -0.085 14.910 11.848 1.00 95.00 126 PRO A CA 1
ATOM 1001 C C . PRO A 1 126 ? 0.896 13.747 12.061 1.00 95.00 126 PRO A C 1
ATOM 1003 O O . PRO A 1 126 ? 2.093 13.989 12.160 1.00 95.00 126 PRO A O 1
ATOM 1006 N N . GLU A 1 127 ? 0.411 12.499 12.085 1.00 95.88 127 GLU A N 1
ATOM 1007 C CA . GLU A 1 127 ? 1.250 11.297 12.295 1.00 95.88 127 GLU A CA 1
ATOM 1008 C C . GLU A 1 127 ? 2.038 10.838 11.047 1.00 95.88 127 GLU A C 1
ATOM 1010 O O . GLU A 1 127 ? 2.810 9.891 11.154 1.00 95.88 127 GLU A O 1
ATOM 1015 N N . LEU A 1 128 ? 1.821 11.441 9.868 1.00 98.06 128 LEU A N 1
ATOM 1016 C CA . LEU A 1 128 ? 2.506 11.057 8.616 1.00 98.06 128 LEU A CA 1
ATOM 1017 C C . LEU A 1 128 ? 3.309 12.195 7.982 1.00 98.06 128 LEU A C 1
ATOM 1019 O O . LEU A 1 128 ? 3.997 11.987 6.982 1.00 98.06 128 LEU A O 1
ATOM 1023 N N . LYS A 1 129 ? 3.180 13.415 8.511 1.00 98.00 129 LYS A N 1
ATOM 1024 C CA . LYS A 1 129 ? 3.707 14.621 7.877 1.00 98.00 129 LYS A CA 1
ATOM 1025 C C . LYS A 1 129 ? 5.224 14.579 7.711 1.00 98.00 129 LYS A C 1
ATOM 1027 O O . LYS A 1 129 ? 5.716 14.993 6.666 1.00 98.00 129 LYS A O 1
ATOM 1032 N N . GLU A 1 130 ? 5.947 14.113 8.726 1.00 97.50 130 GLU A N 1
ATOM 1033 C CA . GLU A 1 130 ? 7.412 14.053 8.707 1.00 97.50 130 GLU A CA 1
ATOM 1034 C C . GLU A 1 130 ? 7.902 13.071 7.636 1.00 97.50 130 GLU A C 1
ATOM 1036 O O . GLU A 1 130 ? 8.649 13.461 6.739 1.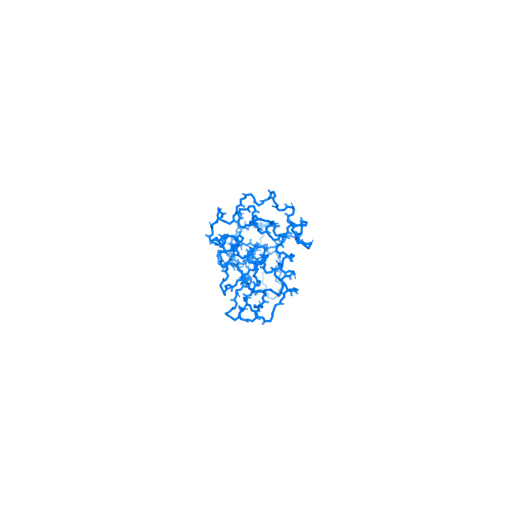00 97.50 130 GLU A O 1
ATOM 1041 N N . GLU A 1 131 ? 7.380 11.841 7.630 1.00 97.50 131 GLU A N 1
ATOM 1042 C CA . GLU A 1 131 ? 7.718 10.850 6.609 1.00 97.50 131 GLU A CA 1
ATOM 1043 C C . GLU A 1 131 ? 7.319 11.325 5.211 1.00 97.50 131 GLU A C 1
ATOM 1045 O O . GLU A 1 131 ? 8.067 11.139 4.254 1.00 97.50 131 GLU A O 1
ATOM 1050 N N . ALA A 1 132 ? 6.157 11.966 5.064 1.00 98.25 132 ALA A N 1
ATOM 1051 C CA . ALA A 1 132 ? 5.720 12.484 3.776 1.00 98.25 132 ALA A CA 1
ATOM 1052 C C . ALA A 1 132 ? 6.669 13.573 3.246 1.00 98.25 132 ALA A C 1
ATOM 1054 O O . ALA A 1 132 ? 7.013 13.544 2.063 1.00 98.25 132 ALA A O 1
ATOM 1055 N N . MET A 1 133 ? 7.141 14.483 4.109 1.00 98.06 133 MET A N 1
ATOM 1056 C CA . MET A 1 133 ? 8.121 15.518 3.750 1.00 98.06 133 MET A CA 1
ATOM 1057 C C . MET A 1 133 ? 9.450 14.927 3.267 1.00 98.06 133 MET A C 1
ATOM 1059 O O . MET A 1 133 ? 10.028 15.445 2.315 1.00 98.06 133 MET A O 1
ATOM 1063 N N . ASP A 1 134 ? 9.909 13.825 3.854 1.00 96.88 134 ASP A N 1
ATOM 1064 C CA . ASP A 1 134 ? 11.134 13.153 3.409 1.00 96.88 134 ASP A CA 1
ATOM 1065 C C . ASP A 1 134 ? 10.967 12.452 2.049 1.00 96.88 134 ASP A C 1
ATOM 1067 O O . ASP A 1 134 ? 11.930 12.262 1.298 1.00 96.88 134 ASP A O 1
ATOM 1071 N N . LEU A 1 135 ? 9.740 12.052 1.709 1.00 97.94 135 LEU A N 1
ATOM 1072 C CA . LEU A 1 135 ? 9.447 11.241 0.528 1.00 97.94 135 LEU A CA 1
ATOM 1073 C C . LEU A 1 135 ? 9.156 12.051 -0.739 1.00 97.94 135 LEU A C 1
ATOM 1075 O O . LEU A 1 135 ? 9.383 11.527 -1.834 1.00 97.94 135 LEU A O 1
ATOM 1079 N N . VAL A 1 136 ? 8.712 13.312 -0.641 1.00 96.75 136 VAL A N 1
ATOM 1080 C CA . VAL A 1 136 ? 8.317 14.116 -1.823 1.00 96.75 136 VAL A CA 1
ATOM 1081 C C . VAL A 1 136 ? 9.418 14.224 -2.884 1.00 96.75 136 VAL A C 1
ATOM 1083 O O . VAL A 1 136 ? 9.125 14.248 -4.080 1.00 96.75 136 VAL A O 1
ATOM 1086 N N . HIS A 1 137 ? 10.686 14.242 -2.468 1.00 96.62 137 HIS A N 1
ATOM 1087 C CA . HIS A 1 137 ? 11.840 14.319 -3.371 1.00 96.62 137 HIS A CA 1
ATOM 1088 C C . HIS A 1 137 ? 12.333 12.952 -3.860 1.00 96.62 137 HIS A C 1
ATOM 1090 O O . HIS A 1 137 ? 13.102 12.886 -4.817 1.00 96.62 137 HIS A O 1
ATOM 1096 N N . LEU A 1 138 ? 11.896 11.864 -3.222 1.00 97.50 138 LEU A N 1
ATOM 1097 C CA . LEU A 1 138 ? 12.287 10.493 -3.551 1.00 97.50 138 LEU A CA 1
ATOM 1098 C C . LEU A 1 138 ? 11.285 9.826 -4.500 1.00 97.50 138 LEU A C 1
ATOM 1100 O O . LEU A 1 138 ? 11.657 8.952 -5.277 1.00 97.50 138 LEU A O 1
ATOM 1104 N N . TRP A 1 139 ? 10.016 10.236 -4.468 1.00 97.44 139 TRP A N 1
ATOM 1105 C CA . TRP A 1 139 ? 8.933 9.666 -5.279 1.00 97.44 139 TRP A CA 1
ATOM 1106 C C . TRP A 1 139 ? 8.819 10.350 -6.650 1.00 97.44 13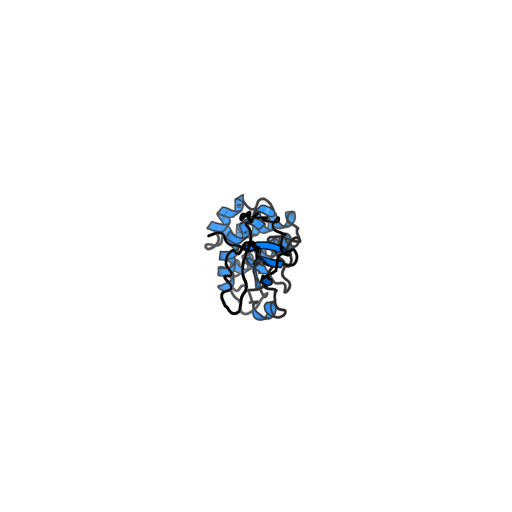9 TRP A C 1
ATOM 1108 O O . TRP A 1 139 ? 7.764 10.835 -7.071 1.00 97.44 139 TRP A O 1
ATOM 1118 N N . THR A 1 140 ? 9.949 10.427 -7.351 1.00 97.25 140 THR A N 1
ATOM 1119 C CA . THR A 1 140 ? 10.059 11.035 -8.685 1.00 97.25 140 THR A CA 1
ATOM 1120 C C . THR A 1 140 ? 9.786 10.036 -9.806 1.00 97.25 140 THR A C 1
ATOM 1122 O O . THR A 1 140 ? 9.294 10.427 -10.864 1.00 97.25 140 THR A O 1
ATOM 1125 N N . ASP A 1 141 ? 10.031 8.751 -9.553 1.00 98.25 141 ASP A N 1
ATOM 1126 C CA . ASP A 1 141 ? 9.723 7.637 -10.441 1.00 98.25 141 ASP A CA 1
ATOM 1127 C C . ASP A 1 141 ? 9.198 6.416 -9.657 1.00 98.25 141 ASP A C 1
ATOM 1129 O O . ASP A 1 141 ? 9.127 6.416 -8.425 1.00 98.25 141 ASP A O 1
ATOM 1133 N N . ALA A 1 142 ? 8.800 5.362 -10.376 1.00 97.88 142 ALA A N 1
ATOM 1134 C CA . ALA A 1 142 ? 8.250 4.150 -9.769 1.00 97.88 142 ALA A CA 1
ATOM 1135 C C . ALA A 1 142 ? 9.242 3.434 -8.838 1.00 97.88 142 ALA A C 1
ATOM 1137 O O . ALA A 1 142 ? 8.838 2.945 -7.785 1.00 97.88 142 ALA A O 1
ATOM 1138 N N . LYS A 1 143 ? 10.534 3.418 -9.189 1.00 96.88 143 LYS A N 1
ATOM 1139 C CA . LYS A 1 143 ? 11.573 2.778 -8.372 1.00 96.88 143 LYS A CA 1
ATOM 1140 C C . LYS A 1 143 ? 11.799 3.554 -7.081 1.00 96.88 143 LYS A C 1
ATOM 1142 O O . LYS A 1 143 ? 11.956 2.947 -6.028 1.00 96.88 143 LYS A O 1
ATOM 1147 N N . GLY A 1 144 ? 11.771 4.882 -7.150 1.00 97.56 144 GLY A N 1
ATOM 1148 C CA . GLY A 1 144 ? 11.845 5.772 -6.001 1.00 97.56 144 GLY A CA 1
ATOM 1149 C C . GLY A 1 144 ? 10.699 5.546 -5.017 1.00 97.56 144 GLY A C 1
ATOM 1150 O O . GLY A 1 144 ? 10.944 5.480 -3.812 1.00 97.56 144 GLY A O 1
ATOM 1151 N N . ILE A 1 145 ? 9.476 5.331 -5.521 1.00 98.06 145 ILE A N 1
ATOM 1152 C CA . ILE A 1 145 ? 8.321 4.959 -4.689 1.00 98.06 145 ILE A CA 1
ATOM 1153 C C . ILE A 1 145 ? 8.550 3.585 -4.049 1.00 98.06 145 ILE A C 1
ATOM 1155 O O . ILE A 1 145 ? 8.541 3.471 -2.824 1.00 98.06 145 ILE A O 1
ATOM 1159 N N . GLN A 1 146 ? 8.825 2.556 -4.856 1.00 96.94 146 GLN A N 1
ATOM 1160 C CA . GLN A 1 146 ? 9.018 1.178 -4.389 1.00 96.94 146 GLN A CA 1
ATOM 1161 C C . GLN A 1 146 ? 10.122 1.059 -3.332 1.00 96.94 146 GLN A C 1
ATOM 1163 O O . GLN A 1 146 ? 9.932 0.405 -2.311 1.00 96.94 146 GLN A O 1
ATOM 1168 N N . ALA A 1 147 ? 11.251 1.738 -3.537 1.00 96.19 147 ALA A N 1
ATOM 1169 C CA . ALA A 1 147 ? 12.397 1.686 -2.634 1.00 96.19 147 ALA A CA 1
ATOM 1170 C C . ALA A 1 147 ? 12.172 2.414 -1.300 1.00 96.19 147 ALA A C 1
ATOM 1172 O O . ALA A 1 147 ? 12.920 2.184 -0.352 1.00 96.19 147 ALA A O 1
ATOM 1173 N N . ASN A 1 148 ? 11.185 3.315 -1.213 1.00 96.81 148 ASN A N 1
ATOM 1174 C CA . ASN A 1 148 ? 11.032 4.196 -0.054 1.00 96.81 148 ASN A CA 1
ATOM 1175 C C . ASN A 1 148 ? 9.657 4.138 0.621 1.00 96.81 148 ASN A C 1
ATOM 1177 O O . ASN A 1 148 ? 9.528 4.672 1.720 1.00 96.81 148 ASN A O 1
ATOM 1181 N N . MET A 1 149 ? 8.642 3.502 0.026 1.00 96.12 149 MET A N 1
ATOM 1182 C CA . MET A 1 149 ? 7.285 3.519 0.589 1.00 96.12 149 MET A CA 1
ATOM 1183 C C . MET A 1 149 ? 7.143 2.811 1.935 1.00 96.12 149 MET A C 1
ATOM 1185 O O . MET A 1 149 ? 6.261 3.167 2.710 1.00 96.12 149 MET A O 1
ATOM 1189 N N . GLU A 1 150 ? 8.058 1.905 2.288 1.00 95.38 150 GLU A N 1
ATOM 1190 C CA . GLU A 1 150 ? 8.043 1.289 3.619 1.00 95.38 150 GLU A CA 1
ATOM 1191 C C . GLU A 1 150 ? 8.144 2.318 4.754 1.00 95.38 150 GLU A C 1
ATOM 1193 O O . GLU A 1 150 ? 7.541 2.131 5.811 1.00 95.38 150 GLU A O 1
ATOM 1198 N N . LYS A 1 151 ? 8.848 3.436 4.517 1.00 95.62 151 LYS A N 1
ATOM 1199 C CA . LYS A 1 151 ? 9.033 4.505 5.510 1.00 95.62 151 LYS A CA 1
ATOM 1200 C C . LYS A 1 151 ? 7.696 5.047 6.012 1.00 95.62 151 LYS A C 1
ATOM 1202 O O . LYS A 1 151 ? 7.530 5.226 7.211 1.00 95.62 151 LYS A O 1
ATOM 1207 N N . ILE A 1 152 ? 6.740 5.249 5.106 1.00 97.88 152 ILE A N 1
ATOM 1208 C CA . ILE A 1 152 ? 5.414 5.781 5.436 1.00 97.88 152 ILE A CA 1
ATOM 1209 C C . ILE A 1 152 ? 4.392 4.675 5.724 1.00 97.88 152 ILE A C 1
ATOM 1211 O O . ILE A 1 152 ? 3.523 4.852 6.580 1.00 97.88 152 ILE A O 1
ATOM 1215 N N . ASN A 1 153 ? 4.520 3.506 5.084 1.00 97.62 153 ASN A N 1
ATOM 1216 C CA . ASN A 1 153 ? 3.582 2.396 5.261 1.00 97.62 153 ASN A CA 1
ATOM 1217 C C . ASN A 1 153 ? 3.536 1.889 6.703 1.00 97.62 153 ASN A C 1
ATOM 1219 O O . ASN A 1 153 ? 2.457 1.566 7.199 1.00 97.62 153 ASN A O 1
ATOM 1223 N N . LYS A 1 154 ? 4.673 1.879 7.408 1.00 94.56 154 LYS A N 1
ATOM 1224 C CA . LYS A 1 154 ? 4.730 1.493 8.823 1.00 94.56 154 LYS A CA 1
ATOM 1225 C C . LYS A 1 154 ? 3.754 2.304 9.689 1.00 94.56 154 LYS A C 1
ATOM 1227 O O . LYS A 1 154 ? 2.993 1.721 10.464 1.00 94.56 154 LYS A O 1
ATOM 1232 N N . ASN A 1 155 ? 3.748 3.630 9.545 1.00 97.62 155 ASN A N 1
ATOM 1233 C CA . ASN A 1 155 ? 2.858 4.499 10.317 1.00 97.62 155 ASN A CA 1
ATOM 1234 C C . ASN A 1 155 ? 1.431 4.482 9.762 1.00 97.62 155 ASN A C 1
ATOM 1236 O O . ASN A 1 155 ? 0.482 4.457 10.544 1.00 97.62 155 ASN A O 1
ATOM 1240 N N . LEU A 1 156 ? 1.263 4.409 8.436 1.00 98.25 156 LEU A N 1
ATOM 1241 C CA . LEU A 1 156 ? -0.055 4.272 7.814 1.00 98.25 156 LEU A CA 1
ATOM 1242 C C . LEU A 1 156 ? -0.800 3.040 8.349 1.00 98.25 156 LEU A C 1
ATOM 1244 O O . LEU A 1 156 ? -1.961 3.148 8.732 1.00 98.25 156 LEU A O 1
ATOM 1248 N N . ILE A 1 157 ? -0.136 1.885 8.435 1.00 97.75 157 ILE A N 1
ATOM 1249 C CA . ILE A 1 157 ? -0.729 0.645 8.960 1.00 97.75 157 ILE A CA 1
ATOM 1250 C C . ILE A 1 157 ? -1.125 0.802 10.435 1.00 97.75 157 ILE A C 1
ATOM 1252 O O . ILE A 1 157 ? -2.198 0.354 10.838 1.00 97.75 157 ILE A O 1
ATOM 1256 N N . SER A 1 158 ? -0.306 1.491 11.235 1.00 96.81 158 SER A N 1
ATOM 1257 C CA . SER A 1 158 ? -0.642 1.818 12.628 1.00 96.81 158 SER A CA 1
ATOM 1258 C C . SER A 1 158 ? -1.922 2.657 12.725 1.00 96.81 158 SER A C 1
ATOM 1260 O O . SER A 1 158 ? -2.820 2.327 13.499 1.00 96.81 158 SER A O 1
ATOM 1262 N N . ILE A 1 159 ? -2.052 3.699 11.898 1.00 97.19 159 ILE A N 1
ATOM 1263 C CA . ILE A 1 159 ? -3.248 4.556 11.837 1.00 97.19 159 ILE A CA 1
ATOM 1264 C C . ILE A 1 159 ? -4.474 3.746 11.403 1.00 97.19 159 ILE A C 1
ATOM 1266 O O . ILE A 1 159 ? -5.531 3.828 12.027 1.00 97.19 159 ILE A O 1
ATOM 1270 N N . VAL A 1 160 ? -4.327 2.908 10.379 1.00 96.25 160 VAL A N 1
ATOM 1271 C CA . VAL A 1 160 ? -5.394 2.039 9.871 1.00 96.25 160 VAL A CA 1
ATOM 1272 C C . VAL A 1 160 ? -5.902 1.074 10.943 1.00 96.25 160 VAL A C 1
ATOM 1274 O O . VAL A 1 160 ? -7.111 0.931 11.115 1.00 96.25 160 VAL A O 1
ATOM 1277 N N . HIS A 1 161 ? -5.015 0.467 11.735 1.00 95.62 161 HIS A N 1
ATOM 1278 C CA . HIS A 1 161 ? -5.429 -0.397 12.843 1.00 95.62 161 HIS A CA 1
ATOM 1279 C C . HIS A 1 161 ? -6.160 0.348 13.967 1.00 95.62 161 HIS A C 1
ATOM 1281 O O . HIS A 1 161 ? -7.002 -0.257 14.632 1.00 95.62 161 HIS A O 1
ATOM 1287 N N . LYS A 1 162 ? -5.874 1.641 14.170 1.00 95.19 162 LYS A N 1
ATOM 1288 C CA . LYS A 1 162 ? -6.608 2.506 15.109 1.00 95.19 162 LYS A CA 1
ATOM 1289 C C . LYS A 1 162 ? -7.951 2.995 14.540 1.00 95.19 162 LYS A C 1
ATOM 1291 O O . LYS A 1 162 ? -8.814 3.387 15.316 1.00 95.19 162 LYS A O 1
ATOM 1296 N N . SER A 1 163 ? -8.133 2.965 13.216 1.00 95.06 163 SER A N 1
ATOM 1297 C CA . SER A 1 163 ? -9.304 3.505 12.498 1.00 95.06 163 SER A CA 1
ATOM 1298 C C . SER A 1 163 ? -10.237 2.421 11.932 1.00 95.06 163 SER A C 1
ATOM 1300 O O . SER A 1 163 ? -10.961 2.651 10.959 1.00 95.06 163 SER A O 1
ATOM 1302 N N . LYS A 1 164 ? -10.228 1.220 12.526 1.00 95.69 164 LYS A N 1
ATOM 1303 C CA . LYS A 1 164 ? -11.141 0.135 12.138 1.00 95.69 164 LYS A CA 1
ATOM 1304 C C . LYS A 1 164 ? -12.601 0.592 12.209 1.00 95.69 164 LYS A C 1
ATOM 1306 O O . LYS A 1 164 ? -12.973 1.391 13.065 1.00 95.69 164 LYS A O 1
ATOM 1311 N N . ALA A 1 165 ? -13.413 0.063 11.305 1.00 95.38 165 ALA A N 1
ATOM 1312 C CA . ALA A 1 165 ? -14.849 0.292 11.242 1.00 95.38 165 ALA A CA 1
ATOM 1313 C C . ALA A 1 165 ? -15.618 -1.011 11.504 1.00 95.38 165 ALA A C 1
ATOM 1315 O O . ALA A 1 165 ? -15.055 -2.100 11.413 1.00 95.38 165 ALA A O 1
ATOM 1316 N N . ASP A 1 166 ? -16.917 -0.901 11.780 1.00 93.88 166 ASP A N 1
ATOM 1317 C CA . ASP A 1 166 ? -17.802 -2.070 11.909 1.00 93.88 166 ASP A CA 1
ATOM 1318 C C . ASP A 1 166 ? -18.283 -2.591 10.545 1.00 93.88 166 ASP A C 1
ATOM 1320 O O . ASP A 1 166 ? -18.691 -3.742 10.410 1.00 93.88 166 ASP A O 1
ATOM 1324 N N . THR A 1 167 ? -18.252 -1.734 9.522 1.00 91.69 167 THR A N 1
ATOM 1325 C CA . THR A 1 167 ? -18.686 -2.033 8.152 1.00 91.69 167 THR A CA 1
ATOM 1326 C C . THR A 1 167 ? -17.798 -1.297 7.153 1.00 91.69 167 THR A C 1
ATOM 1328 O O . THR A 1 167 ? -17.136 -0.322 7.509 1.00 91.69 167 THR A O 1
ATOM 1331 N N . GLY A 1 168 ? -17.785 -1.744 5.898 1.00 86.50 168 GLY A N 1
ATOM 1332 C CA . GLY A 1 168 ? -17.047 -1.084 4.823 1.00 86.50 168 GLY A CA 1
ATOM 1333 C C . GLY A 1 168 ? -16.277 -2.069 3.957 1.00 86.50 168 GLY A C 1
ATOM 1334 O O . GLY A 1 168 ? -16.625 -3.246 3.868 1.00 86.50 168 GLY A O 1
ATOM 1335 N N . GLU A 1 169 ? -15.230 -1.572 3.307 1.00 89.44 169 GLU A N 1
ATOM 1336 C CA . GLU A 1 169 ? -14.314 -2.400 2.529 1.00 89.44 169 GLU A CA 1
ATOM 1337 C C . GLU A 1 169 ? -13.353 -3.131 3.475 1.00 89.44 169 GLU A C 1
ATOM 1339 O O . GLU A 1 169 ? -12.819 -2.545 4.422 1.00 89.44 169 GLU A O 1
ATOM 1344 N N . ALA A 1 170 ? -13.170 -4.431 3.245 1.00 95.44 170 ALA A N 1
ATOM 1345 C CA . ALA A 1 170 ? -12.237 -5.238 4.015 1.00 95.44 170 ALA A CA 1
ATOM 1346 C C . ALA A 1 170 ? -10.808 -4.971 3.526 1.00 95.44 170 ALA A C 1
ATOM 1348 O O . ALA A 1 170 ? -10.484 -5.196 2.359 1.00 95.44 170 ALA A O 1
ATOM 1349 N N . ILE A 1 171 ? -9.962 -4.501 4.436 1.00 97.19 171 ILE A N 1
ATOM 1350 C CA . ILE A 1 171 ? -8.540 -4.260 4.215 1.00 97.19 171 ILE A CA 1
ATOM 1351 C C . ILE A 1 171 ? -7.747 -5.373 4.888 1.00 97.19 171 ILE A C 1
ATOM 1353 O O . ILE A 1 171 ? -8.101 -5.841 5.971 1.00 97.19 171 ILE A O 1
ATOM 1357 N N . ILE A 1 172 ? -6.652 -5.780 4.259 1.00 97.75 172 ILE A N 1
ATOM 1358 C CA . ILE A 1 172 ? -5.697 -6.733 4.808 1.00 97.75 172 ILE A CA 1
ATOM 1359 C C . ILE A 1 172 ? -4.278 -6.186 4.695 1.00 97.75 172 ILE A C 1
ATOM 1361 O O . ILE A 1 172 ? -3.948 -5.476 3.739 1.00 97.75 172 ILE A O 1
ATOM 1365 N N . VAL A 1 173 ? -3.444 -6.502 5.684 1.00 97.88 173 VAL A N 1
ATOM 1366 C CA . VAL A 1 173 ? -2.015 -6.189 5.652 1.00 97.88 173 VAL A CA 1
ATOM 1367 C C . VAL A 1 173 ? -1.289 -7.369 5.027 1.00 97.88 173 VAL A C 1
ATOM 1369 O O . VAL A 1 173 ? -1.523 -8.523 5.381 1.00 97.88 173 VAL A O 1
ATOM 1372 N N . ALA A 1 174 ? -0.407 -7.082 4.081 1.00 97.12 174 ALA A N 1
ATOM 1373 C CA . ALA A 1 174 ? 0.477 -8.067 3.490 1.00 97.12 174 ALA A CA 1
ATOM 1374 C C . ALA A 1 174 ? 1.940 -7.672 3.696 1.00 97.12 174 ALA A C 1
ATOM 1376 O O . ALA A 1 174 ? 2.267 -6.492 3.831 1.00 97.12 174 ALA A O 1
ATOM 1377 N N . TYR A 1 175 ? 2.816 -8.673 3.730 1.00 94.81 175 TYR A N 1
ATOM 1378 C CA . TYR A 1 175 ? 4.249 -8.527 3.968 1.00 94.81 175 TYR A CA 1
ATOM 1379 C C . TYR A 1 175 ? 5.051 -9.525 3.125 1.00 94.81 175 TYR A C 1
ATOM 1381 O O . TYR A 1 175 ? 4.702 -10.703 3.081 1.00 94.81 175 TYR A O 1
ATOM 1389 N N . CYS A 1 176 ? 6.146 -9.094 2.484 1.00 90.19 176 CYS A N 1
ATOM 1390 C CA . CYS A 1 176 ? 7.061 -9.990 1.757 1.00 90.19 176 CYS A CA 1
ATOM 1391 C C . CYS A 1 176 ? 8.315 -10.274 2.612 1.00 90.19 176 CYS A C 1
ATOM 1393 O O . CYS A 1 176 ? 9.099 -9.362 2.873 1.00 90.19 176 CYS A O 1
ATOM 1395 N N . PRO A 1 177 ? 8.556 -11.535 3.031 1.00 80.19 177 PRO A N 1
ATOM 1396 C CA . PRO A 1 177 ? 9.708 -11.890 3.867 1.00 80.19 177 PRO A CA 1
ATOM 1397 C C . PRO A 1 177 ? 11.048 -11.859 3.118 1.00 80.19 177 PRO A C 1
ATOM 1399 O O . PRO A 1 177 ? 12.101 -11.790 3.744 1.00 80.19 177 PRO A O 1
ATOM 1402 N N . MET A 1 178 ? 11.022 -11.919 1.782 1.00 75.19 178 MET A N 1
ATOM 1403 C CA . MET A 1 178 ? 12.225 -11.858 0.942 1.00 75.19 178 MET A CA 1
ATOM 1404 C C . MET A 1 178 ? 12.704 -10.429 0.700 1.00 75.19 178 MET A C 1
ATOM 1406 O O . MET A 1 178 ? 13.894 -10.195 0.500 1.00 75.19 178 MET A O 1
ATOM 1410 N N . ALA A 1 179 ? 11.770 -9.485 0.698 1.00 73.94 179 ALA A N 1
ATOM 1411 C CA . ALA A 1 179 ? 12.038 -8.086 0.472 1.00 73.94 179 ALA A CA 1
ATOM 1412 C C . ALA A 1 179 ? 11.179 -7.271 1.439 1.00 73.94 179 ALA A C 1
ATOM 1414 O O . ALA A 1 179 ? 9.988 -7.071 1.180 1.00 73.94 179 ALA A O 1
ATOM 1415 N N . PRO A 1 180 ? 11.754 -6.885 2.589 1.00 77.44 180 PRO A N 1
ATOM 1416 C CA . PRO A 1 180 ? 10.978 -6.438 3.729 1.00 77.44 180 PRO A CA 1
ATOM 1417 C C . PRO A 1 180 ? 10.193 -5.172 3.385 1.00 77.44 180 PRO A C 1
ATOM 1419 O O . PRO A 1 180 ? 10.770 -4.113 3.149 1.00 77.44 180 PRO A O 1
ATOM 1422 N N . GLY A 1 181 ? 8.870 -5.308 3.388 1.00 90.50 181 GLY A N 1
ATOM 1423 C CA . GLY A 1 181 ? 7.937 -4.210 3.203 1.00 90.50 181 GLY A CA 1
ATOM 1424 C C . GLY A 1 181 ? 6.499 -4.654 3.452 1.00 90.50 181 GLY A C 1
ATOM 1425 O O . GLY A 1 181 ? 6.129 -5.770 3.074 1.00 90.50 181 GLY A O 1
ATOM 1426 N N . ARG A 1 182 ? 5.706 -3.808 4.115 1.00 96.44 182 ARG A N 1
ATOM 1427 C CA . ARG A 1 182 ? 4.282 -4.027 4.386 1.00 96.44 182 ARG A CA 1
ATOM 1428 C C . ARG A 1 182 ? 3.403 -3.127 3.539 1.00 96.44 182 ARG A C 1
ATOM 1430 O O . ARG A 1 182 ? 3.672 -1.940 3.393 1.00 96.44 182 ARG A O 1
ATOM 1437 N N . TRP A 1 183 ? 2.289 -3.656 3.054 1.00 98.06 183 TRP A N 1
ATOM 1438 C CA . TRP A 1 183 ? 1.307 -2.869 2.315 1.00 98.06 183 TRP A CA 1
ATOM 1439 C C . TRP A 1 183 ? -0.122 -3.249 2.683 1.00 98.06 183 TRP A C 1
ATOM 1441 O O . TRP A 1 183 ? -0.392 -4.332 3.197 1.00 98.06 183 TRP A O 1
ATOM 1451 N N . LEU A 1 184 ? -1.040 -2.329 2.398 1.00 98.31 184 LEU A N 1
ATOM 1452 C CA . LEU A 1 184 ? -2.479 -2.560 2.444 1.00 98.31 184 LEU A CA 1
ATOM 1453 C C . LEU A 1 184 ? -2.972 -3.103 1.102 1.00 98.31 184 LEU A C 1
ATOM 1455 O O . LEU A 1 184 ? -2.546 -2.627 0.045 1.00 98.31 184 LEU A O 1
ATOM 1459 N N . GLN A 1 185 ? -3.914 -4.037 1.158 1.00 97.31 185 GLN A N 1
ATOM 1460 C CA . GLN A 1 185 ? -4.590 -4.617 0.003 1.00 97.31 185 GLN A CA 1
ATOM 1461 C C . GLN A 1 185 ? -6.058 -4.922 0.342 1.00 97.31 185 GLN A C 1
ATOM 1463 O O . GLN A 1 185 ? -6.433 -4.965 1.511 1.00 97.31 185 GLN A O 1
ATOM 1468 N N . THR A 1 186 ? -6.886 -5.143 -0.677 1.00 97.56 186 THR A N 1
ATOM 1469 C CA . THR A 1 186 ? -8.298 -5.561 -0.530 1.00 97.56 186 THR A CA 1
ATOM 1470 C C . THR A 1 186 ? -8.559 -6.951 -1.103 1.00 97.56 186 THR A C 1
ATOM 1472 O O . THR A 1 186 ? -9.464 -7.664 -0.687 1.00 97.56 186 THR A O 1
ATOM 1475 N N . GLU A 1 187 ? -7.743 -7.349 -2.071 1.00 95.88 187 GLU A N 1
ATOM 1476 C CA . GLU A 1 187 ? -7.819 -8.581 -2.824 1.00 95.88 187 GLU A CA 1
ATOM 1477 C C . GLU A 1 187 ? -7.332 -9.763 -1.977 1.00 95.88 187 GLU A C 1
ATOM 1479 O O . GLU A 1 187 ? -6.409 -9.636 -1.172 1.00 95.88 187 GLU A O 1
ATOM 1484 N N . SER A 1 188 ? -7.904 -10.943 -2.207 1.00 95.12 188 SER A N 1
ATOM 1485 C CA . SER A 1 188 ? -7.528 -12.185 -1.519 1.00 95.12 188 SER A CA 1
ATOM 1486 C C . SER A 1 188 ? -6.257 -12.843 -2.061 1.00 95.12 188 SER A C 1
ATOM 1488 O O . SER A 1 188 ? -5.794 -13.837 -1.508 1.00 95.12 188 SER A O 1
ATOM 1490 N N . THR A 1 189 ? -5.687 -12.307 -3.140 1.00 95.56 189 THR A N 1
ATOM 1491 C CA . THR A 1 189 ? -4.467 -12.816 -3.776 1.00 95.56 189 THR A CA 1
ATOM 1492 C C . THR A 1 189 ? -3.359 -11.791 -3.624 1.00 95.56 189 THR A C 1
ATOM 1494 O O . THR A 1 189 ? -3.547 -10.643 -4.013 1.00 95.56 189 THR A O 1
ATOM 1497 N N . ILE A 1 190 ? -2.206 -12.192 -3.086 1.00 96.31 190 ILE A N 1
ATOM 1498 C CA . ILE A 1 190 ? -1.031 -11.323 -2.918 1.00 96.31 190 ILE A CA 1
ATOM 1499 C C . ILE A 1 190 ? -0.675 -10.616 -4.233 1.00 96.31 190 ILE A C 1
ATOM 1501 O O . ILE A 1 190 ? -0.511 -11.262 -5.269 1.00 96.31 190 ILE A O 1
ATOM 1505 N N . SER A 1 191 ? -0.550 -9.290 -4.160 1.00 96.75 191 SER A N 1
ATOM 1506 C CA . SER A 1 191 ? -0.151 -8.418 -5.261 1.00 96.75 191 SER A CA 1
ATOM 1507 C C . SER A 1 191 ? 0.909 -7.437 -4.761 1.00 96.75 191 SER A C 1
ATOM 1509 O O . SER A 1 191 ? 0.601 -6.363 -4.252 1.00 96.75 191 SER A O 1
ATOM 1511 N N . ASN A 1 192 ? 2.174 -7.851 -4.829 1.00 96.94 192 ASN A N 1
ATOM 1512 C CA . ASN A 1 192 ? 3.302 -7.134 -4.242 1.00 96.94 192 ASN A CA 1
ATOM 1513 C C . ASN A 1 192 ? 3.627 -5.832 -5.012 1.00 96.94 192 ASN A C 1
ATOM 1515 O O . ASN A 1 192 ? 4.147 -5.893 -6.133 1.00 96.94 192 ASN A O 1
ATOM 1519 N N . PRO A 1 193 ? 3.408 -4.643 -4.415 1.00 97.62 193 PRO A N 1
ATOM 1520 C CA . PRO A 1 193 ? 3.661 -3.376 -5.093 1.00 97.62 193 PRO A CA 1
ATOM 1521 C C . PRO A 1 193 ? 5.146 -2.991 -5.133 1.00 97.62 193 PRO A C 1
ATOM 1523 O O . PRO A 1 193 ? 5.533 -2.151 -5.942 1.00 97.62 193 PRO A O 1
ATOM 1526 N N . TYR A 1 194 ? 5.991 -3.586 -4.286 1.00 96.62 194 TYR A N 1
ATOM 1527 C CA . TYR A 1 194 ? 7.420 -3.269 -4.201 1.00 96.62 194 TYR A CA 1
ATOM 1528 C C . TYR A 1 194 ? 8.200 -3.781 -5.417 1.00 96.62 194 TYR A C 1
ATOM 1530 O O . TYR A 1 194 ? 9.202 -3.178 -5.788 1.00 96.62 194 TYR A O 1
ATOM 1538 N N . TYR A 1 195 ? 7.731 -4.864 -6.047 1.00 95.25 195 TYR A N 1
ATOM 1539 C CA . TYR A 1 195 ? 8.457 -5.554 -7.123 1.00 95.25 195 TYR A CA 1
ATOM 1540 C C . TYR A 1 195 ? 7.641 -5.791 -8.395 1.00 95.25 195 TYR A C 1
ATOM 1542 O O . TYR A 1 195 ? 8.203 -6.267 -9.383 1.00 95.25 195 TYR A O 1
ATOM 1550 N N . GLY A 1 196 ? 6.341 -5.479 -8.399 1.00 95.12 196 GLY A N 1
ATOM 1551 C CA . GLY A 1 196 ? 5.505 -5.672 -9.583 1.00 95.12 196 GLY A CA 1
ATOM 1552 C C . GLY A 1 196 ? 5.512 -7.125 -10.057 1.00 95.12 196 GLY A C 1
ATOM 1553 O O . GLY A 1 196 ? 5.562 -8.048 -9.239 1.00 95.12 196 GLY A O 1
ATOM 1554 N N . SER A 1 197 ? 5.523 -7.352 -11.373 1.00 95.69 197 SER A N 1
ATOM 1555 C CA . SER A 1 197 ? 5.505 -8.712 -11.940 1.00 95.69 197 SER A CA 1
ATOM 1556 C C . SER A 1 197 ? 6.679 -9.595 -11.511 1.00 95.69 197 SER A C 1
ATOM 1558 O O . SER A 1 197 ? 6.544 -10.817 -11.522 1.00 95.69 197 SER A O 1
ATOM 1560 N N . GLN A 1 198 ? 7.810 -9.017 -11.091 1.00 93.62 198 GLN A N 1
ATOM 1561 C CA . GLN A 1 198 ? 9.009 -9.781 -10.732 1.00 93.62 198 GLN A CA 1
ATOM 1562 C C . GLN A 1 198 ? 8.819 -10.633 -9.474 1.00 93.62 198 GLN A C 1
ATOM 1564 O O . GLN A 1 198 ? 9.412 -11.703 -9.362 1.00 93.62 198 GLN A O 1
ATOM 1569 N N . MET A 1 199 ? 8.005 -10.163 -8.525 1.00 93.50 199 MET A N 1
ATOM 1570 C CA . MET A 1 199 ? 7.688 -10.888 -7.290 1.00 93.50 199 MET A CA 1
ATOM 1571 C C . MET A 1 199 ? 6.224 -10.681 -6.894 1.00 93.50 199 MET A C 1
ATOM 1573 O O . MET A 1 199 ? 5.919 -10.552 -5.710 1.00 93.50 199 MET A O 1
ATOM 1577 N N . LEU A 1 200 ? 5.318 -10.645 -7.879 1.00 94.38 200 LEU A N 1
ATOM 1578 C CA . LEU A 1 200 ? 3.915 -10.263 -7.682 1.00 94.38 200 LEU A CA 1
ATOM 1579 C C . LEU A 1 200 ? 3.237 -11.072 -6.577 1.00 94.38 200 LEU A C 1
ATOM 1581 O O . LEU A 1 200 ? 2.469 -10.523 -5.797 1.00 94.38 200 LEU A O 1
ATOM 1585 N N . THR A 1 201 ? 3.568 -12.360 -6.491 1.00 92.81 201 THR A N 1
ATOM 1586 C CA . THR A 1 201 ? 3.020 -13.298 -5.510 1.00 92.81 201 THR A CA 1
ATOM 1587 C C . THR A 1 201 ? 3.916 -13.490 -4.281 1.00 92.81 201 THR A C 1
ATOM 1589 O O . THR A 1 201 ? 3.600 -14.334 -3.445 1.00 92.81 201 THR A O 1
ATOM 1592 N N . CYS A 1 202 ? 5.029 -12.750 -4.136 1.00 91.56 202 CYS A N 1
ATOM 1593 C CA . CYS A 1 202 ? 5.798 -12.764 -2.888 1.00 91.56 202 CYS A CA 1
ATOM 1594 C C . CYS A 1 202 ? 5.034 -12.007 -1.815 1.00 91.56 202 CYS A C 1
ATOM 1596 O O . CYS A 1 202 ? 4.941 -10.779 -1.859 1.00 91.56 202 CYS A O 1
ATOM 1598 N N . GLY A 1 203 ? 4.564 -12.737 -0.815 1.00 92.94 203 GLY A N 1
ATOM 1599 C CA . GLY A 1 203 ? 3.991 -12.150 0.375 1.00 92.94 203 GLY A CA 1
ATOM 1600 C C . GLY A 1 203 ? 3.187 -13.145 1.182 1.00 92.94 203 GLY A C 1
ATOM 1601 O O . GLY A 1 203 ? 2.834 -14.217 0.700 1.00 92.94 203 GLY A O 1
ATOM 1602 N N . VAL A 1 204 ? 2.886 -12.752 2.408 1.00 93.88 204 VAL A N 1
ATOM 1603 C CA . VAL A 1 204 ? 1.906 -13.374 3.293 1.00 93.88 204 VAL A CA 1
ATOM 1604 C C . VAL A 1 204 ? 0.970 -12.311 3.823 1.00 93.88 204 VAL A C 1
ATOM 1606 O O . VAL A 1 204 ? 1.336 -11.138 3.867 1.00 93.88 204 VAL A O 1
ATOM 1609 N N . PHE A 1 205 ? -0.223 -12.724 4.232 1.00 95.44 205 PHE A N 1
ATOM 1610 C CA . PHE A 1 205 ? -1.128 -11.854 4.965 1.00 95.44 205 PHE A CA 1
ATOM 1611 C C . PHE A 1 205 ? -0.832 -11.912 6.467 1.00 95.4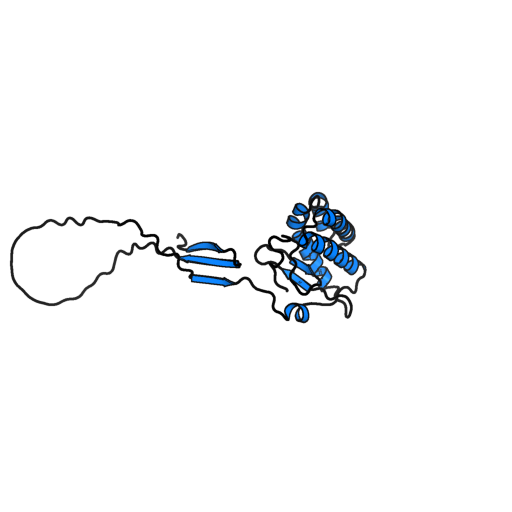4 205 PHE A C 1
ATOM 1613 O O . PHE A 1 205 ? -0.595 -13.000 7.008 1.00 95.44 205 PHE A O 1
ATOM 1620 N N . GLU A 1 206 ? -0.862 -10.753 7.120 1.00 91.19 206 GLU A N 1
ATOM 1621 C CA . GLU A 1 206 ? -0.672 -10.561 8.566 1.00 91.19 206 GLU A CA 1
ATOM 1622 C C . GLU A 1 206 ? -1.993 -10.214 9.261 1.00 91.19 206 GLU A C 1
ATOM 1624 O O . GLU A 1 206 ? -2.775 -9.414 8.698 1.00 91.19 206 GLU A O 1
#

Foldseek 3Di:
DDDQWDWDDDPQAWIFIFGFPPPDDDDDDDDDDDDDDDDDDDDDDDDPDPPPDDPDRPPGDGPDTDHADAADLCLLVPAWFADAQDPLLVVLQVLQQVLLLCLLQVVWVVSLVSVLVSLVSLCVPPQRNVLSVVLNVQSPTLLSCLVRVQSRQVSSVVVGVVGTDPDHQIKWWKAAPVDGGIGIDRDSAQRGSSHHPVPGRRIYTD

Radius of gyration: 29.99 Å; chains: 1; bounding box: 84×83×35 Å